Protein AF-A0A8H3X2L5-F1 (afdb_monomer_lite)

pLDDT: mean 77.5, std 20.17, range [25.34, 97.94]

Organism: Gigaspora margarita (NCBI:txid4874)

Structure (mmCIF, N/CA/C/O backbone):
data_AF-A0A8H3X2L5-F1
#
_entry.id   AF-A0A8H3X2L5-F1
#
loop_
_atom_site.group_PDB
_atom_site.id
_atom_site.type_symbol
_atom_site.label_atom_id
_atom_site.label_alt_id
_atom_site.label_comp_id
_atom_site.label_asym_id
_atom_site.label_entity_id
_atom_site.label_seq_id
_atom_site.pdbx_PDB_ins_code
_atom_site.Cartn_x
_atom_site.Cartn_y
_atom_site.Cartn_z
_atom_site.occupancy
_atom_site.B_iso_or_equiv
_atom_site.auth_seq_id
_atom_site.auth_comp_id
_atom_site.auth_asym_id
_atom_site.auth_atom_id
_atom_site.pdbx_PDB_model_num
ATOM 1 N N . MET A 1 1 ? -6.090 19.011 1.088 1.00 83.75 1 MET A N 1
ATOM 2 C CA . MET A 1 1 ? -7.045 19.519 0.074 1.00 83.75 1 MET A CA 1
ATOM 3 C C . MET A 1 1 ? -7.561 18.347 -0.761 1.00 83.75 1 MET A C 1
ATOM 5 O O . MET A 1 1 ? -6.902 17.309 -0.735 1.00 83.75 1 MET A O 1
ATOM 9 N N . ARG A 1 2 ? -8.714 18.462 -1.440 1.00 92.62 2 ARG A N 1
ATOM 10 C CA . ARG A 1 2 ? -9.017 17.574 -2.582 1.00 92.62 2 ARG A CA 1
ATOM 11 C C . ARG A 1 2 ? -7.984 17.883 -3.663 1.00 92.62 2 ARG A C 1
ATOM 13 O O . ARG A 1 2 ? -7.662 19.052 -3.842 1.00 92.62 2 ARG A O 1
ATOM 20 N N . LEU A 1 3 ? -7.404 16.862 -4.273 1.00 93.06 3 LEU A N 1
ATOM 21 C CA . LEU A 1 3 ? -6.438 17.055 -5.344 1.00 93.06 3 LEU A CA 1
ATOM 22 C C . LEU A 1 3 ? -7.167 17.226 -6.674 1.00 93.06 3 LEU A C 1
ATOM 24 O O . LEU A 1 3 ? -8.167 16.547 -6.919 1.00 93.06 3 LEU A O 1
ATOM 28 N N . ASP A 1 4 ? -6.646 18.122 -7.505 1.00 91.38 4 ASP A N 1
ATOM 29 C CA . ASP A 1 4 ? -7.130 18.334 -8.865 1.00 91.38 4 ASP A CA 1
ATOM 30 C C . ASP A 1 4 ? -6.822 17.129 -9.751 1.00 91.38 4 ASP A C 1
ATOM 32 O O . ASP A 1 4 ? -5.872 16.371 -9.499 1.00 91.38 4 ASP A O 1
ATOM 36 N N . GLU A 1 5 ? -7.608 16.977 -10.818 1.00 88.25 5 GLU A N 1
ATOM 37 C CA . GLU A 1 5 ? -7.471 15.837 -11.724 1.00 88.25 5 GLU A CA 1
ATOM 38 C C . GLU A 1 5 ? -6.123 15.807 -12.451 1.00 88.25 5 GLU A C 1
ATOM 40 O O . GLU A 1 5 ? -5.616 14.738 -12.796 1.00 88.25 5 GLU A O 1
ATOM 45 N N . ASP A 1 6 ? -5.511 16.978 -12.621 1.00 87.62 6 ASP A N 1
ATOM 46 C CA . ASP A 1 6 ? -4.202 17.128 -13.243 1.00 87.62 6 ASP A CA 1
ATOM 47 C C . ASP A 1 6 ? -3.034 16.812 -12.304 1.00 87.62 6 ASP A C 1
ATOM 49 O O . ASP A 1 6 ? -1.889 16.704 -12.763 1.00 87.62 6 ASP A O 1
ATOM 53 N N . SER A 1 7 ? -3.294 16.637 -11.002 1.00 92.50 7 SER A N 1
ATOM 54 C CA . SER A 1 7 ? -2.231 16.349 -10.044 1.00 92.50 7 SER A CA 1
ATOM 55 C C . SER A 1 7 ? -1.596 14.977 -10.320 1.00 92.50 7 SER A C 1
ATOM 57 O O . SER A 1 7 ? -2.306 14.021 -10.647 1.00 92.50 7 SER A O 1
ATOM 59 N N . PRO A 1 8 ? -0.271 14.825 -10.136 1.00 90.38 8 PRO A N 1
ATOM 60 C CA . PRO A 1 8 ? 0.414 13.555 -10.385 1.00 90.38 8 PRO A CA 1
ATOM 61 C C . PRO A 1 8 ? -0.179 12.364 -9.616 1.00 90.38 8 PRO A C 1
ATOM 63 O O . PRO A 1 8 ? -0.324 11.279 -10.170 1.00 90.38 8 PRO A O 1
ATOM 66 N N . ILE A 1 9 ? -0.594 12.575 -8.360 1.00 90.69 9 ILE A N 1
ATOM 67 C CA . ILE A 1 9 ? -1.220 11.536 -7.523 1.00 90.69 9 ILE A CA 1
ATOM 68 C C . ILE A 1 9 ? -2.595 11.140 -8.078 1.00 90.69 9 ILE A C 1
ATOM 70 O O . ILE A 1 9 ? -2.968 9.968 -8.045 1.00 90.69 9 ILE A O 1
ATOM 74 N N . PHE A 1 10 ? -3.371 12.103 -8.577 1.00 91.38 10 PHE A N 1
ATOM 75 C CA . PHE A 1 10 ? -4.678 11.800 -9.149 1.00 91.38 10 PHE A CA 1
ATOM 76 C C . PHE A 1 10 ? -4.549 11.074 -10.493 1.00 91.38 10 PHE A C 1
ATOM 78 O O . PHE A 1 10 ? -5.287 10.123 -10.738 1.00 91.38 10 PHE A O 1
ATOM 85 N N . LYS A 1 11 ? -3.571 11.450 -11.328 1.00 89.75 11 LYS A N 1
ATOM 86 C CA . LYS A 1 11 ? -3.225 10.711 -12.554 1.00 89.75 11 LYS A CA 1
ATOM 87 C C . LYS A 1 11 ? -2.833 9.271 -12.243 1.00 89.75 11 LYS A C 1
ATOM 89 O O . LYS A 1 11 ? -3.376 8.359 -12.852 1.00 89.75 11 LYS A O 1
ATOM 94 N N . PHE A 1 12 ? -1.982 9.077 -11.237 1.00 87.56 12 PHE A N 1
ATOM 95 C CA . PHE A 1 12 ? -1.640 7.762 -10.696 1.00 87.56 12 PHE A CA 1
ATOM 96 C C . PHE A 1 12 ? -2.879 6.949 -10.289 1.00 87.56 12 PHE A C 1
ATOM 98 O O . PHE A 1 12 ? -3.040 5.803 -10.699 1.00 87.56 12 PHE A O 1
ATOM 105 N N . TRP A 1 13 ? -3.800 7.559 -9.543 1.00 89.44 13 TRP A N 1
ATOM 106 C CA . TRP A 1 13 ? -5.048 6.913 -9.142 1.00 89.44 13 TRP A CA 1
ATOM 107 C C . TRP A 1 13 ? -5.964 6.557 -10.324 1.00 89.44 13 TRP A C 1
ATOM 109 O O . TRP A 1 13 ? -6.548 5.473 -10.334 1.00 89.44 13 TRP A O 1
ATOM 119 N N . LYS A 1 14 ? -6.095 7.445 -11.319 1.00 86.38 14 LYS A N 1
ATOM 120 C CA . LYS A 1 14 ? -6.884 7.186 -12.534 1.00 86.38 14 LYS A CA 1
ATOM 121 C C . LYS A 1 14 ? -6.293 6.040 -13.348 1.00 86.38 14 LYS A C 1
ATOM 123 O O . LYS A 1 14 ? -7.040 5.179 -13.804 1.00 86.38 14 LYS A O 1
ATOM 128 N N . ASP A 1 15 ? -4.975 6.017 -13.503 1.00 83.88 15 ASP A N 1
ATOM 129 C CA . ASP A 1 15 ? -4.274 5.001 -14.286 1.00 83.88 15 ASP A CA 1
ATOM 130 C C . ASP A 1 15 ? -4.529 3.591 -13.729 1.00 83.88 15 ASP A C 1
ATOM 132 O O . ASP A 1 15 ? -4.915 2.675 -14.453 1.00 83.88 15 ASP A O 1
ATOM 136 N N . PHE A 1 16 ? -4.473 3.454 -12.402 1.00 79.62 16 PHE A N 1
ATOM 137 C CA . PHE A 1 16 ? -4.738 2.210 -11.680 1.00 79.62 16 PHE A CA 1
ATOM 138 C C . PHE A 1 16 ? -6.102 1.571 -11.923 1.00 79.62 16 PHE A C 1
ATOM 140 O O . PHE A 1 16 ? -6.216 0.349 -11.815 1.00 79.62 16 PHE A O 1
ATOM 147 N N . GLN A 1 17 ? -7.133 2.342 -12.266 1.00 78.44 17 GLN A N 1
ATOM 148 C CA . GLN A 1 17 ? -8.452 1.768 -12.550 1.00 78.44 17 GLN A CA 1
ATOM 149 C C . GLN A 1 17 ? -8.438 0.884 -13.800 1.00 78.44 17 GLN A C 1
ATOM 151 O O . GLN A 1 17 ? -9.189 -0.088 -13.873 1.00 78.44 17 GLN A O 1
ATOM 156 N N . ASN A 1 18 ? -7.541 1.183 -14.741 1.00 79.56 18 ASN A N 1
ATOM 157 C CA . ASN A 1 18 ? -7.461 0.521 -16.039 1.00 79.56 18 ASN A CA 1
ATOM 158 C C . ASN A 1 18 ? -6.382 -0.572 -16.097 1.00 79.56 18 ASN A C 1
ATOM 160 O O . ASN A 1 18 ? -6.298 -1.299 -17.084 1.00 79.56 18 ASN A O 1
ATOM 164 N N . ILE A 1 19 ? -5.567 -0.721 -15.050 1.00 79.94 19 ILE A N 1
ATOM 165 C CA . ILE A 1 19 ? -4.495 -1.721 -15.012 1.00 79.94 19 ILE A CA 1
ATOM 166 C C . ILE A 1 19 ? -5.072 -3.126 -14.880 1.00 79.94 19 ILE A C 1
ATOM 168 O O . ILE A 1 19 ? -5.876 -3.400 -13.990 1.00 79.94 19 ILE A O 1
ATOM 172 N N . GLU A 1 20 ? -4.605 -4.053 -15.712 1.00 76.38 20 GLU A N 1
ATOM 173 C CA . GLU A 1 20 ? -4.839 -5.486 -15.528 1.00 76.38 20 GLU A CA 1
ATOM 174 C C . GLU A 1 20 ? -4.022 -6.000 -14.330 1.00 76.38 20 GLU A C 1
ATOM 176 O O . GLU A 1 20 ? -2.791 -6.042 -14.364 1.00 76.38 20 GLU A O 1
ATOM 181 N N . ILE A 1 21 ? -4.732 -6.366 -13.259 1.00 67.56 21 ILE A N 1
ATOM 182 C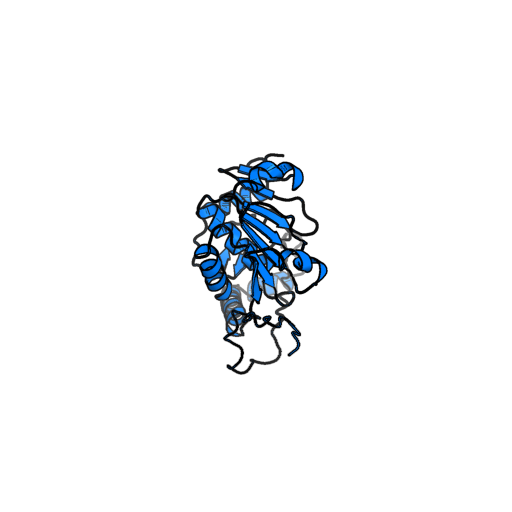 CA . ILE A 1 21 ? -4.190 -7.134 -12.130 1.00 67.56 21 ILE A CA 1
ATOM 183 C C . ILE A 1 21 ? -4.100 -8.584 -12.636 1.00 67.56 21 ILE A C 1
ATOM 185 O O . ILE A 1 21 ? -4.949 -8.961 -13.432 1.00 67.56 21 ILE A O 1
ATOM 189 N N . ASP A 1 22 ? -3.084 -9.350 -12.234 1.00 67.50 22 ASP A N 1
ATOM 190 C CA . ASP A 1 22 ? -2.713 -10.708 -12.717 1.00 67.50 22 ASP A CA 1
ATOM 191 C C . ASP A 1 22 ? -1.540 -10.739 -13.707 1.00 67.50 22 ASP A C 1
ATOM 193 O O . ASP A 1 22 ? -1.108 -11.797 -14.172 1.00 67.50 22 ASP A O 1
ATOM 197 N N . LYS A 1 23 ? -0.928 -9.582 -13.969 1.00 76.62 23 LYS A N 1
ATOM 198 C CA . LYS A 1 23 ? 0.380 -9.524 -14.624 1.00 76.62 23 LYS A CA 1
ATOM 199 C C . LYS A 1 23 ? 1.499 -9.647 -13.598 1.00 76.62 23 LYS A C 1
ATOM 201 O O . LYS A 1 23 ? 1.488 -8.998 -12.558 1.00 76.62 23 LYS A O 1
ATOM 206 N N . LYS A 1 24 ? 2.542 -10.400 -13.959 1.00 84.19 24 LYS A N 1
ATOM 207 C CA . LYS A 1 24 ? 3.796 -10.480 -13.186 1.00 84.19 24 LYS A CA 1
ATOM 208 C C . LYS A 1 24 ? 4.528 -9.132 -13.098 1.00 84.19 24 LYS A C 1
ATOM 210 O O . LYS A 1 24 ? 5.340 -8.927 -12.204 1.00 84.19 24 LYS A O 1
ATOM 215 N N . ILE A 1 25 ? 4.240 -8.216 -14.025 1.00 84.12 25 ILE A N 1
ATOM 216 C CA . ILE A 1 25 ? 4.690 -6.824 -13.983 1.00 84.12 25 ILE A CA 1
ATOM 217 C C . ILE A 1 25 ? 3.478 -5.932 -14.235 1.00 84.12 25 ILE A C 1
ATOM 219 O O . ILE A 1 25 ? 2.830 -6.052 -15.276 1.00 84.12 25 ILE A O 1
ATOM 223 N N . ILE A 1 26 ? 3.197 -5.045 -13.289 1.00 85.12 26 ILE A N 1
ATOM 224 C CA . ILE A 1 26 ? 2.251 -3.946 -13.447 1.00 85.12 26 ILE A CA 1
ATOM 225 C C . ILE A 1 26 ? 3.042 -2.732 -13.923 1.00 85.12 26 ILE A C 1
ATOM 227 O O . ILE A 1 26 ? 3.987 -2.323 -13.254 1.00 85.12 26 ILE A O 1
ATOM 231 N N . SER A 1 27 ? 2.651 -2.162 -15.058 1.00 84.25 27 SER A N 1
ATOM 232 C CA . SER A 1 27 ? 3.271 -0.967 -15.631 1.00 84.25 27 SER A CA 1
ATOM 233 C C . SER A 1 27 ? 2.261 0.169 -15.652 1.00 84.25 27 SER A C 1
ATOM 235 O O . SER A 1 27 ? 1.146 -0.012 -16.142 1.00 84.25 27 SER A O 1
ATOM 237 N N . LEU A 1 28 ? 2.660 1.320 -15.117 1.00 82.69 28 LEU A N 1
ATOM 238 C CA . LEU A 1 28 ? 1.924 2.573 -15.233 1.00 82.69 28 LEU A CA 1
ATOM 239 C C . LEU A 1 28 ? 2.070 3.143 -16.651 1.00 82.69 28 LEU A C 1
ATOM 241 O O . LEU A 1 28 ? 3.070 2.905 -17.336 1.00 82.69 28 LEU A O 1
ATOM 245 N N . THR A 1 29 ? 1.089 3.931 -17.080 1.00 83.81 29 THR A N 1
ATOM 246 C CA . THR A 1 29 ? 1.145 4.689 -18.332 1.00 83.81 29 THR A CA 1
ATOM 247 C C . THR A 1 29 ? 2.339 5.649 -18.322 1.00 83.81 29 THR A C 1
ATOM 249 O O . THR A 1 29 ? 2.711 6.208 -17.289 1.00 83.81 29 THR A O 1
ATOM 252 N N . GLY A 1 30 ? 2.958 5.857 -19.488 1.00 80.50 30 GLY A N 1
ATOM 253 C CA . GLY A 1 30 ? 4.138 6.711 -19.632 1.00 80.50 30 GLY A CA 1
ATOM 254 C C . GLY A 1 30 ? 3.958 8.097 -18.999 1.00 80.50 30 GLY A C 1
ATOM 255 O O . GLY A 1 30 ? 2.988 8.798 -19.280 1.00 80.50 30 GLY A O 1
ATOM 256 N N . GLY A 1 31 ? 4.905 8.487 -18.140 1.00 78.62 31 GLY A N 1
ATOM 257 C CA . GLY A 1 31 ? 4.866 9.755 -17.400 1.00 78.62 31 GLY A CA 1
ATOM 258 C C . GLY A 1 31 ? 4.058 9.721 -16.097 1.00 78.62 31 GLY A C 1
ATOM 259 O O . GLY A 1 31 ? 3.977 10.745 -15.417 1.00 78.62 31 GLY A O 1
ATOM 260 N N . VAL A 1 32 ? 3.489 8.569 -15.729 1.00 83.06 32 VAL A N 1
ATOM 261 C CA . VAL A 1 32 ? 2.851 8.324 -14.433 1.00 83.06 32 VAL A CA 1
ATOM 262 C C . VAL A 1 32 ? 3.782 7.478 -13.567 1.00 83.06 32 VAL A C 1
ATOM 264 O O . VAL A 1 32 ? 4.374 6.501 -14.022 1.00 83.06 32 VAL A O 1
ATOM 267 N N . TYR A 1 33 ? 3.905 7.869 -12.304 1.00 85.19 33 TYR A N 1
ATOM 268 C CA . TYR A 1 33 ? 4.802 7.250 -11.333 1.00 85.19 33 TYR A CA 1
ATOM 269 C C . TYR A 1 33 ? 4.039 6.923 -10.053 1.00 85.19 33 TYR A C 1
ATOM 271 O O . TYR A 1 33 ? 2.994 7.531 -9.780 1.00 85.19 33 TYR A O 1
ATOM 279 N N . LEU A 1 34 ? 4.548 5.977 -9.263 1.00 84.69 34 LEU A N 1
ATOM 280 C CA . LEU A 1 34 ? 3.946 5.594 -7.989 1.00 84.69 34 LEU A CA 1
ATOM 281 C C . LEU A 1 34 ? 3.732 6.823 -7.097 1.00 84.69 34 LEU A C 1
ATOM 283 O O . LEU A 1 34 ? 4.633 7.632 -6.889 1.00 84.69 34 LEU A O 1
ATOM 287 N N . LEU A 1 35 ? 2.497 7.007 -6.615 1.00 84.19 35 LEU A N 1
ATOM 288 C CA . LEU A 1 35 ? 2.086 8.175 -5.819 1.00 84.19 35 LEU A CA 1
ATOM 289 C C .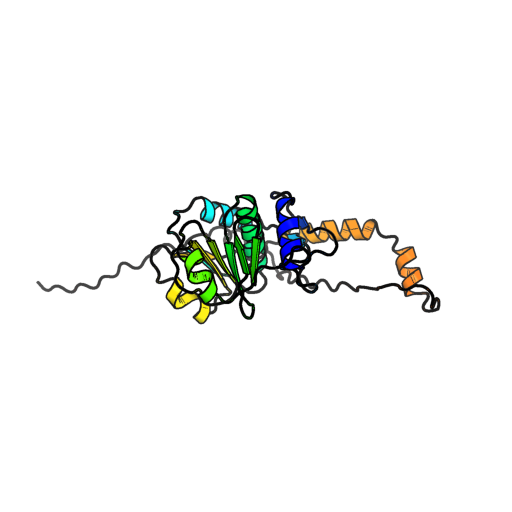 LEU A 1 35 ? 2.416 9.536 -6.473 1.00 84.19 35 LEU A C 1
ATOM 291 O O . LEU A 1 35 ? 2.497 10.551 -5.783 1.00 84.19 35 LEU A O 1
ATOM 295 N N . GLY A 1 36 ? 2.606 9.582 -7.792 1.00 79.19 36 GLY A N 1
ATOM 296 C CA . GLY A 1 36 ? 2.928 10.800 -8.530 1.00 79.19 36 GLY A CA 1
ATOM 297 C C . GLY A 1 36 ? 4.332 11.373 -8.293 1.00 79.19 36 GLY A C 1
ATOM 298 O O . GLY A 1 36 ? 4.567 12.520 -8.676 1.00 79.19 36 GLY A O 1
ATOM 299 N N . GLY A 1 37 ? 5.249 10.635 -7.660 1.00 79.50 37 GLY A N 1
ATOM 300 C CA . GLY A 1 37 ? 6.637 11.067 -7.480 1.00 79.50 37 GLY A CA 1
ATOM 301 C C . GLY A 1 37 ? 7.484 10.711 -8.698 1.00 79.50 37 GLY A C 1
ATOM 302 O O . GLY A 1 37 ? 7.622 9.543 -9.007 1.00 79.50 37 GLY A O 1
ATOM 303 N N . ILE A 1 38 ? 8.078 11.690 -9.382 1.00 68.69 38 ILE A N 1
ATOM 304 C CA . ILE A 1 38 ? 8.904 11.442 -10.587 1.00 68.69 38 ILE A CA 1
ATOM 305 C C . ILE A 1 38 ? 10.164 10.596 -10.331 1.00 68.69 38 ILE A C 1
ATOM 307 O O . ILE A 1 38 ? 10.753 10.077 -11.275 1.00 68.69 38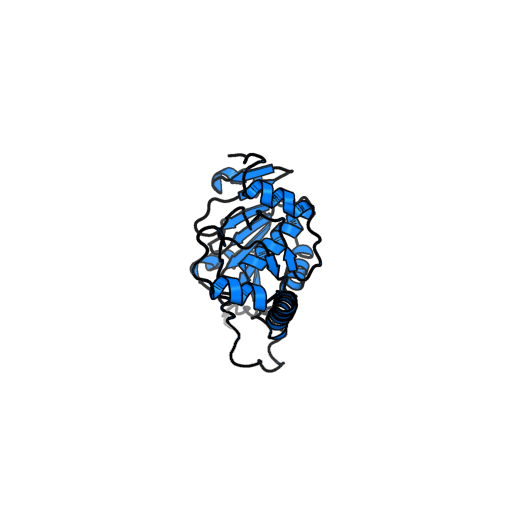 ILE A O 1
ATOM 311 N N . GLU A 1 39 ? 10.590 10.506 -9.070 1.00 72.75 39 GLU A N 1
ATOM 312 C CA . GLU A 1 39 ? 11.699 9.660 -8.612 1.00 72.75 39 GLU A CA 1
ATOM 313 C C . GLU A 1 39 ? 11.235 8.251 -8.220 1.00 72.75 39 GLU A C 1
ATOM 315 O O . GLU A 1 39 ? 12.061 7.362 -8.041 1.00 72.75 39 GLU A O 1
ATOM 320 N N . GLU A 1 40 ? 9.924 8.048 -8.077 1.00 76.94 40 GLU A N 1
ATOM 321 C CA . GLU A 1 40 ? 9.336 6.753 -7.746 1.00 76.94 40 GLU A CA 1
ATOM 322 C C . GLU A 1 40 ? 9.203 5.906 -9.018 1.00 76.94 40 GLU A C 1
ATOM 324 O O . GLU A 1 40 ? 9.235 6.397 -10.151 1.00 76.94 40 GLU A O 1
ATOM 329 N N . GLU A 1 41 ? 9.040 4.600 -8.853 1.00 80.88 41 GLU A N 1
ATOM 330 C CA . GLU A 1 41 ? 9.005 3.678 -9.976 1.00 80.88 41 GLU A CA 1
ATOM 331 C C . GLU A 1 41 ? 7.686 3.773 -10.758 1.00 80.88 41 GLU A C 1
ATOM 333 O O . GLU A 1 41 ? 6.629 4.138 -10.240 1.00 80.88 41 GLU A O 1
ATOM 338 N N . SER A 1 42 ? 7.734 3.402 -12.037 1.00 81.81 42 SER A N 1
ATOM 339 C CA . SER A 1 42 ? 6.551 3.251 -12.895 1.00 81.81 42 SER A CA 1
ATOM 340 C C . SER A 1 42 ? 6.158 1.791 -13.126 1.00 81.81 42 SER A C 1
ATOM 342 O O . SER A 1 42 ? 5.169 1.510 -13.799 1.00 81.81 42 SER A O 1
ATOM 344 N N . ASN A 1 43 ? 6.925 0.849 -12.572 1.00 84.00 43 ASN A N 1
ATOM 345 C CA . ASN A 1 43 ? 6.707 -0.582 -12.723 1.00 84.00 43 ASN A CA 1
ATOM 346 C C . ASN A 1 43 ? 6.755 -1.276 -11.364 1.00 84.00 43 ASN A C 1
ATOM 348 O O . ASN A 1 43 ? 7.630 -0.997 -10.548 1.00 84.00 43 ASN A O 1
ATOM 352 N N . ILE A 1 44 ? 5.856 -2.233 -11.155 1.00 86.44 44 ILE A N 1
ATOM 353 C CA . ILE A 1 44 ? 5.819 -3.087 -9.970 1.00 86.44 44 ILE A CA 1
ATOM 354 C C . ILE A 1 44 ? 5.966 -4.532 -10.431 1.00 86.44 44 ILE A C 1
ATOM 356 O O . ILE A 1 44 ? 5.133 -5.036 -11.185 1.00 86.44 44 ILE A O 1
ATOM 360 N N . PHE A 1 45 ? 7.002 -5.220 -9.957 1.00 88.62 45 PHE A N 1
ATOM 361 C CA . PHE A 1 45 ? 7.086 -6.672 -10.087 1.00 88.62 45 PHE A CA 1
ATOM 362 C C . PHE A 1 45 ? 6.202 -7.327 -9.022 1.00 88.62 45 PHE A C 1
ATOM 364 O O . PHE A 1 45 ? 6.416 -7.138 -7.824 1.00 88.62 45 PHE A O 1
ATOM 371 N N . VAL A 1 46 ? 5.201 -8.092 -9.453 1.00 89.62 46 VAL A N 1
ATOM 372 C CA . VAL A 1 46 ? 4.256 -8.758 -8.553 1.00 89.62 46 VAL A CA 1
ATOM 373 C C . VAL A 1 46 ? 4.834 -10.111 -8.147 1.00 89.62 46 VAL A C 1
ATOM 375 O O . VAL A 1 46 ? 4.854 -11.061 -8.932 1.00 89.62 46 VAL A O 1
ATOM 378 N N . ARG A 1 47 ? 5.332 -10.178 -6.909 1.00 91.56 47 ARG A N 1
ATOM 379 C CA . ARG A 1 47 ? 5.860 -11.398 -6.286 1.00 91.56 47 ARG A CA 1
ATOM 380 C C . ARG A 1 47 ? 4.727 -12.362 -5.940 1.00 91.56 47 ARG A C 1
ATOM 382 O O . ARG A 1 47 ? 3.640 -11.918 -5.575 1.00 91.56 47 ARG A O 1
ATOM 389 N N . GLN A 1 48 ? 4.987 -13.671 -5.961 1.00 90.38 48 GLN A N 1
ATOM 390 C CA . GLN A 1 48 ? 3.966 -14.671 -5.605 1.00 90.38 48 GLN A CA 1
ATOM 391 C C . GLN A 1 48 ? 3.442 -14.464 -4.174 1.00 90.38 48 GLN A C 1
ATOM 393 O O . GLN A 1 48 ? 2.233 -14.462 -3.950 1.00 90.38 48 GLN A O 1
ATOM 398 N N . CYS A 1 49 ? 4.339 -14.147 -3.235 1.00 92.50 49 CYS A N 1
ATOM 399 C CA . CYS A 1 49 ? 3.969 -13.866 -1.850 1.00 92.50 49 CYS A CA 1
ATOM 400 C C . CYS A 1 49 ? 3.021 -12.661 -1.704 1.00 92.50 49 CYS A C 1
ATOM 402 O O . CYS A 1 49 ? 2.304 -12.570 -0.711 1.00 92.50 49 CYS A O 1
ATOM 404 N N . TYR A 1 50 ? 2.965 -11.741 -2.678 1.00 94.69 50 TYR A N 1
ATOM 405 C CA . TYR A 1 50 ? 1.990 -10.648 -2.653 1.00 94.69 50 TYR A CA 1
ATOM 406 C C . TYR A 1 50 ? 0.576 -11.172 -2.855 1.00 94.69 50 TYR A C 1
ATOM 408 O O . TYR A 1 50 ? -0.338 -10.716 -2.170 1.00 94.69 50 TYR A O 1
ATOM 416 N N . SER A 1 51 ? 0.396 -12.119 -3.774 1.00 92.50 51 SER A N 1
ATOM 417 C CA . SER A 1 51 ? -0.888 -12.773 -4.027 1.00 92.50 51 SER A CA 1
ATOM 418 C C . SER A 1 51 ? -1.324 -13.587 -2.813 1.00 92.50 51 SER A C 1
ATOM 420 O O . SER A 1 51 ? -2.464 -13.455 -2.368 1.00 92.50 51 SER A O 1
ATOM 422 N N . ASP A 1 52 ? -0.400 -14.349 -2.224 1.00 94.31 52 ASP A N 1
ATOM 423 C CA . ASP A 1 52 ? -0.673 -15.190 -1.055 1.00 94.31 52 ASP A CA 1
ATOM 424 C C . ASP A 1 52 ? -1.081 -14.337 0.160 1.00 94.31 52 ASP A C 1
ATOM 426 O O . ASP A 1 52 ? -2.130 -14.569 0.766 1.00 94.31 52 ASP A O 1
ATOM 430 N N . LEU A 1 53 ? -0.316 -13.279 0.463 1.00 96.12 53 LEU A N 1
ATOM 431 C CA . LEU A 1 53 ? -0.642 -12.331 1.533 1.00 96.12 53 LEU A CA 1
ATOM 432 C C . LEU A 1 53 ? -1.947 -11.576 1.252 1.00 96.12 53 LEU A C 1
ATOM 434 O O . LEU A 1 53 ? -2.769 -11.437 2.155 1.00 96.12 53 LEU A O 1
ATOM 438 N N . SER A 1 54 ? -2.171 -11.111 0.016 1.00 95.62 54 SER A N 1
ATOM 439 C CA . SER A 1 54 ? -3.416 -10.414 -0.347 1.00 95.62 54 SER A CA 1
ATOM 440 C C . SER A 1 54 ? -4.623 -11.315 -0.108 1.00 95.62 54 SER A C 1
ATOM 442 O O . SER A 1 54 ? -5.594 -10.876 0.500 1.00 95.62 54 SER A O 1
ATOM 444 N N . LYS A 1 55 ? -4.548 -12.584 -0.524 1.00 95.69 55 LYS A N 1
ATOM 445 C CA . LYS A 1 55 ? -5.615 -13.566 -0.322 1.00 95.69 55 LYS A CA 1
ATOM 446 C C . LYS A 1 55 ? -5.930 -13.756 1.160 1.00 95.69 55 LYS A C 1
ATOM 448 O O . LYS A 1 55 ? -7.079 -13.604 1.555 1.00 95.69 55 LYS A O 1
ATOM 453 N N . ILE A 1 56 ? -4.908 -13.983 1.987 1.00 96.50 56 ILE A N 1
ATOM 454 C CA . ILE A 1 56 ? -5.066 -14.103 3.446 1.00 96.50 56 ILE A CA 1
ATOM 455 C C . ILE A 1 56 ? -5.765 -12.867 4.031 1.00 96.50 56 ILE A C 1
ATOM 457 O O . ILE A 1 56 ? -6.655 -12.990 4.872 1.00 96.50 56 ILE A O 1
ATOM 461 N N . ILE A 1 57 ? -5.371 -11.670 3.595 1.00 96.94 57 ILE A N 1
ATOM 462 C CA . ILE A 1 57 ? -5.933 -10.413 4.094 1.00 96.94 57 ILE A CA 1
ATOM 463 C C . ILE A 1 57 ? -7.384 -10.225 3.630 1.00 96.94 57 ILE A C 1
ATOM 465 O O . ILE A 1 57 ? -8.222 -9.804 4.429 1.00 96.94 57 ILE A O 1
ATOM 469 N N . PHE A 1 58 ? -7.709 -10.538 2.376 1.00 96.38 58 PHE A N 1
ATOM 470 C CA . PHE A 1 58 ? -9.071 -10.410 1.847 1.00 96.38 58 PHE A CA 1
ATOM 471 C C . PHE A 1 58 ? -10.043 -11.443 2.425 1.00 96.38 58 PHE A C 1
ATOM 473 O O . PHE A 1 58 ? -11.201 -11.097 2.643 1.00 96.38 58 PHE A O 1
ATOM 480 N N . ASP A 1 59 ? -9.572 -12.655 2.720 1.00 96.44 59 ASP A N 1
ATOM 481 C CA . ASP A 1 59 ? -10.387 -13.742 3.283 1.00 96.44 59 ASP A CA 1
ATOM 482 C C . ASP A 1 59 ? -10.589 -13.616 4.809 1.00 96.44 59 ASP A C 1
ATOM 484 O O . ASP A 1 59 ? -11.328 -14.390 5.417 1.00 96.44 59 ASP A O 1
ATOM 488 N N . SER A 1 60 ? -9.919 -12.657 5.449 1.00 95.25 60 SER A N 1
ATOM 489 C CA . SER A 1 60 ? -9.971 -12.450 6.900 1.00 95.25 60 SER A CA 1
ATOM 490 C C . SER A 1 60 ? -11.127 -11.556 7.359 1.00 95.25 60 SER A C 1
ATOM 492 O O . SER A 1 60 ? -11.726 -10.827 6.563 1.00 95.25 60 SER A O 1
ATOM 494 N N . ASP A 1 61 ? -11.416 -11.564 8.664 1.00 93.56 61 ASP A N 1
ATOM 495 C CA . ASP A 1 61 ? -12.502 -10.769 9.236 1.00 93.56 61 ASP A CA 1
ATOM 496 C C . ASP A 1 61 ? -12.249 -9.262 9.046 1.00 93.56 61 ASP A C 1
ATOM 498 O O . ASP A 1 61 ? -11.106 -8.799 8.954 1.00 93.56 61 ASP A O 1
ATOM 502 N N . LYS A 1 62 ? -13.312 -8.453 8.982 1.00 89.19 62 LYS A N 1
ATOM 503 C CA . LYS A 1 62 ? -13.177 -6.992 8.853 1.00 89.19 62 LYS A CA 1
ATOM 504 C C . LYS A 1 62 ? -12.449 -6.360 10.044 1.00 89.19 62 LYS A C 1
ATOM 506 O O . LYS A 1 62 ? -11.788 -5.345 9.862 1.00 89.19 62 LYS A O 1
ATOM 511 N N . SER A 1 63 ? -12.560 -6.959 11.228 1.00 89.75 63 SER A N 1
ATOM 512 C CA . SER A 1 63 ? -11.893 -6.520 12.455 1.00 89.75 63 SER A CA 1
ATOM 513 C C . SER A 1 63 ? -10.438 -6.986 12.576 1.00 89.75 63 SER A C 1
ATOM 515 O O . SER A 1 63 ? -9.734 -6.518 13.471 1.00 89.75 63 SER A O 1
ATOM 517 N N . ASP A 1 64 ? -9.977 -7.882 11.694 1.00 94.31 64 ASP A N 1
ATOM 518 C CA . ASP A 1 64 ? -8.588 -8.332 11.684 1.00 94.31 64 ASP A CA 1
ATOM 519 C C . ASP A 1 64 ? -7.660 -7.234 11.158 1.00 94.31 64 ASP A C 1
ATOM 521 O O . ASP A 1 64 ? -7.843 -6.706 10.059 1.00 94.31 64 ASP A O 1
ATOM 525 N N . ASN A 1 65 ? -6.603 -6.961 11.914 1.00 95.50 65 ASN A N 1
ATOM 526 C CA . ASN A 1 65 ? -5.507 -6.088 11.520 1.00 95.50 65 ASN A CA 1
ATOM 527 C C . ASN A 1 65 ? -4.284 -6.921 11.137 1.00 95.50 65 ASN A C 1
ATOM 529 O O . ASN A 1 65 ? -4.118 -8.052 11.592 1.00 95.50 65 ASN A O 1
ATOM 533 N N . PHE A 1 66 ? -3.396 -6.365 10.316 1.00 95.56 66 PHE A N 1
ATOM 534 C CA . PHE A 1 66 ? -2.223 -7.089 9.834 1.00 95.56 66 PHE A CA 1
ATOM 535 C C . PHE A 1 66 ? -0.952 -6.294 10.048 1.00 95.56 66 PHE A C 1
ATOM 537 O O . PHE A 1 66 ? -0.884 -5.106 9.743 1.00 95.56 66 PHE A O 1
ATOM 544 N N . TYR A 1 67 ? 0.074 -6.983 10.527 1.00 92.94 67 TYR A N 1
ATOM 545 C CA . TYR A 1 67 ? 1.433 -6.484 10.610 1.00 92.94 67 TYR A CA 1
ATOM 546 C C . TYR A 1 67 ? 2.343 -7.376 9.764 1.00 92.94 67 TYR A C 1
ATOM 548 O O . TYR A 1 67 ? 2.557 -8.541 10.085 1.00 92.94 67 TYR A O 1
ATOM 556 N N . ILE A 1 68 ? 2.884 -6.820 8.683 1.00 94.69 68 ILE A N 1
ATOM 557 C CA . ILE A 1 68 ? 3.759 -7.521 7.747 1.00 94.69 68 ILE A CA 1
ATOM 558 C C . ILE A 1 68 ? 5.166 -6.946 7.865 1.00 94.69 68 ILE A C 1
ATOM 560 O O . ILE A 1 68 ? 5.387 -5.741 7.709 1.00 94.69 68 ILE A O 1
ATOM 564 N N . THR A 1 69 ? 6.130 -7.818 8.138 1.00 93.44 69 THR A N 1
ATOM 565 C CA . THR A 1 69 ? 7.524 -7.434 8.368 1.00 93.44 69 THR A CA 1
ATOM 566 C C . THR A 1 69 ? 8.501 -8.257 7.553 1.00 93.44 69 THR A C 1
ATOM 568 O O . THR A 1 69 ? 8.130 -9.214 6.888 1.00 93.44 69 THR A O 1
ATOM 571 N N . GLY A 1 70 ? 9.766 -7.858 7.569 1.00 88.75 70 GLY A N 1
ATOM 572 C CA . GLY A 1 70 ? 10.849 -8.562 6.892 1.00 88.75 70 GLY A CA 1
ATOM 573 C C . GLY A 1 70 ? 12.031 -7.645 6.615 1.00 88.75 70 GLY A C 1
ATOM 574 O O . GLY A 1 70 ? 11.973 -6.436 6.872 1.00 88.75 70 GLY A O 1
ATOM 575 N N . THR A 1 71 ? 13.111 -8.200 6.080 1.00 85.44 71 THR A N 1
ATOM 576 C CA . THR A 1 71 ? 14.365 -7.473 5.851 1.00 85.44 71 THR A CA 1
ATOM 577 C C . THR A 1 71 ? 14.178 -6.264 4.916 1.00 85.44 71 THR A C 1
ATOM 579 O O . THR A 1 71 ? 13.278 -6.248 4.068 1.00 85.44 71 THR A O 1
ATOM 582 N N . PRO A 1 72 ? 14.936 -5.167 5.093 1.00 85.94 72 PRO A N 1
ATOM 583 C CA . PRO A 1 72 ? 14.911 -4.040 4.157 1.00 85.94 72 PRO A CA 1
ATOM 584 C C . PRO A 1 72 ? 15.165 -4.492 2.706 1.00 85.94 72 PRO A C 1
ATOM 586 O O . PRO A 1 72 ? 15.942 -5.408 2.475 1.00 85.94 72 PRO A O 1
ATOM 589 N N . GLY A 1 73 ? 14.494 -3.876 1.727 1.00 83.81 73 GLY A N 1
ATOM 590 C CA . GLY A 1 73 ? 14.704 -4.175 0.297 1.00 83.81 73 GLY A CA 1
ATOM 591 C C . GLY A 1 73 ? 13.943 -5.378 -0.289 1.00 83.81 73 GLY A C 1
ATOM 592 O O . GLY A 1 73 ? 13.946 -5.561 -1.502 1.00 83.81 73 GLY A O 1
ATOM 593 N N . ILE A 1 74 ? 13.203 -6.163 0.503 1.00 88.38 74 ILE A N 1
ATOM 594 C CA . ILE A 1 74 ? 12.442 -7.331 -0.013 1.00 88.38 74 ILE A CA 1
ATOM 595 C C . ILE A 1 74 ? 11.141 -6.987 -0.768 1.00 88.38 74 ILE A C 1
ATOM 597 O O . ILE A 1 74 ? 10.353 -7.868 -1.101 1.00 88.38 74 ILE A O 1
ATOM 601 N N . GLY A 1 75 ? 10.862 -5.701 -0.992 1.00 89.94 75 GLY A N 1
ATOM 602 C CA . GLY A 1 75 ? 9.660 -5.257 -1.705 1.00 89.94 75 GLY A CA 1
ATOM 603 C C . GLY A 1 75 ? 8.405 -5.072 -0.841 1.00 89.94 75 GLY A C 1
ATOM 604 O O . GLY A 1 75 ? 7.285 -5.174 -1.327 1.00 89.94 75 GLY A O 1
ATOM 605 N N . LYS A 1 76 ? 8.572 -4.754 0.442 1.00 92.94 76 LYS A N 1
ATOM 606 C CA . LYS A 1 76 ? 7.473 -4.427 1.365 1.00 92.94 76 LYS A CA 1
ATOM 607 C C . LYS A 1 76 ? 6.578 -3.268 0.889 1.00 92.94 76 LYS A C 1
ATOM 609 O O . LYS A 1 76 ? 5.359 -3.411 0.859 1.00 92.94 76 LYS A O 1
ATOM 614 N N . SER A 1 77 ? 7.164 -2.150 0.461 1.00 91.81 77 SER A N 1
ATOM 615 C CA . SER A 1 77 ? 6.386 -1.026 -0.083 1.00 91.81 77 SER A CA 1
ATOM 616 C C . SER A 1 77 ? 5.726 -1.386 -1.423 1.00 91.81 77 SER A C 1
ATOM 618 O O . SER A 1 77 ? 4.577 -1.040 -1.655 1.00 91.81 77 SER A O 1
ATOM 620 N N . PHE A 1 78 ? 6.367 -2.190 -2.278 1.00 91.88 78 PHE A N 1
ATOM 621 C CA . PHE A 1 78 ? 5.728 -2.665 -3.515 1.00 91.88 78 PHE A CA 1
ATOM 622 C C . PHE A 1 78 ? 4.507 -3.555 -3.259 1.00 91.88 78 PHE A C 1
ATOM 624 O O . PHE A 1 78 ? 3.506 -3.437 -3.967 1.00 91.88 78 PHE A O 1
ATOM 631 N N . PHE A 1 79 ? 4.536 -4.380 -2.209 1.00 94.44 79 PHE A N 1
ATOM 632 C CA . PHE A 1 79 ? 3.352 -5.114 -1.767 1.00 94.44 79 PHE A CA 1
ATOM 633 C C . PHE A 1 79 ? 2.201 -4.174 -1.389 1.00 94.44 79 PHE A C 1
ATOM 635 O O . PHE A 1 79 ? 1.074 -4.392 -1.833 1.00 94.44 79 PHE A O 1
ATOM 642 N N . ILE A 1 80 ? 2.467 -3.116 -0.610 1.00 95.12 80 ILE A N 1
ATOM 643 C CA . ILE A 1 80 ? 1.411 -2.186 -0.186 1.00 95.12 80 ILE A CA 1
ATOM 644 C C . ILE A 1 80 ? 0.812 -1.434 -1.382 1.00 95.12 80 ILE A C 1
ATOM 646 O O . ILE A 1 80 ? -0.397 -1.215 -1.413 1.00 95.12 80 ILE A O 1
ATOM 650 N N . TYR A 1 81 ? 1.615 -1.117 -2.404 1.00 91.56 81 TYR A N 1
ATOM 651 C CA . TYR A 1 81 ? 1.122 -0.553 -3.663 1.00 91.56 81 TYR A CA 1
ATOM 652 C C . TYR A 1 81 ? 0.258 -1.540 -4.438 1.00 91.56 81 TYR A C 1
ATOM 654 O O . TYR A 1 81 ? -0.836 -1.185 -4.869 1.00 91.56 81 TYR A O 1
ATOM 662 N N . ASN A 1 82 ? 0.699 -2.790 -4.563 1.00 92.38 82 ASN A N 1
ATOM 663 C CA . ASN A 1 82 ? -0.095 -3.837 -5.194 1.00 92.38 82 ASN A CA 1
ATOM 664 C C . ASN A 1 82 ? -1.440 -4.052 -4.470 1.00 92.38 82 ASN A C 1
ATOM 666 O O . ASN A 1 82 ? -2.475 -4.220 -5.114 1.00 92.38 82 ASN A O 1
ATOM 670 N N . LEU A 1 83 ? -1.453 -4.001 -3.134 1.00 95.12 83 LEU A N 1
ATOM 671 C CA . LEU A 1 83 ? -2.678 -4.085 -2.336 1.00 95.12 83 LEU A CA 1
ATOM 672 C C . LEU A 1 83 ? -3.571 -2.847 -2.525 1.00 95.12 83 LEU A C 1
ATOM 674 O O . LEU A 1 83 ? -4.781 -2.986 -2.700 1.00 95.12 83 LEU A O 1
ATOM 678 N N . LEU A 1 84 ? -2.986 -1.647 -2.549 1.00 94.31 84 LEU A N 1
ATOM 679 C CA . LEU A 1 84 ? -3.692 -0.393 -2.821 1.00 94.31 84 LEU A CA 1
ATOM 680 C C . LEU A 1 84 ? -4.429 -0.443 -4.172 1.00 94.31 84 LEU A C 1
ATOM 682 O O . LEU A 1 84 ? -5.607 -0.089 -4.226 1.00 94.31 84 LEU A O 1
ATOM 686 N N . ILE A 1 85 ? -3.779 -0.938 -5.234 1.00 90.12 85 ILE A N 1
ATOM 687 C CA . ILE A 1 85 ? -4.393 -1.121 -6.564 1.00 90.12 85 ILE A CA 1
ATOM 688 C C . ILE A 1 85 ? -5.618 -2.036 -6.469 1.00 90.12 85 ILE A C 1
ATOM 690 O O . ILE A 1 85 ? -6.700 -1.684 -6.943 1.00 90.12 85 ILE A O 1
ATOM 694 N N . GLN A 1 86 ? -5.464 -3.200 -5.832 1.00 92.19 86 GLN A N 1
ATOM 695 C CA . GLN A 1 86 ? -6.549 -4.170 -5.671 1.00 92.19 86 GLN A CA 1
ATOM 696 C C . GLN A 1 86 ? -7.746 -3.579 -4.913 1.00 92.19 86 GLN A C 1
ATOM 698 O O . GLN A 1 86 ? -8.892 -3.796 -5.309 1.00 92.19 86 GLN A O 1
ATOM 703 N N . LEU A 1 87 ? -7.496 -2.809 -3.849 1.00 94.19 87 LEU A N 1
ATOM 704 C CA . LEU A 1 87 ? -8.540 -2.167 -3.045 1.00 94.19 87 LEU A CA 1
ATOM 705 C C . LEU A 1 87 ? -9.292 -1.091 -3.831 1.00 94.19 87 LEU A C 1
ATOM 707 O O . LEU A 1 87 ? -10.524 -1.108 -3.861 1.00 94.19 87 LEU A O 1
ATOM 711 N N . ILE A 1 88 ? -8.568 -0.205 -4.521 1.00 90.44 88 ILE A N 1
ATOM 712 C CA . ILE A 1 88 ? -9.169 0.844 -5.355 1.00 90.44 88 ILE A CA 1
ATOM 713 C C . ILE A 1 88 ? -10.044 0.221 -6.446 1.00 90.44 88 ILE A C 1
ATOM 715 O O . ILE A 1 88 ? -11.169 0.673 -6.654 1.00 90.44 88 ILE A O 1
ATOM 719 N N . LYS A 1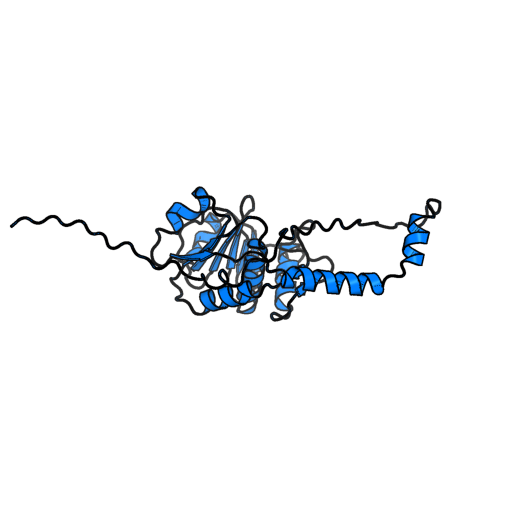 89 ? -9.578 -0.849 -7.103 1.00 88.62 89 LYS A N 1
ATOM 720 C CA . LYS A 1 89 ? -10.356 -1.547 -8.140 1.00 88.62 89 LYS A CA 1
ATOM 721 C C . LYS A 1 89 ? -11.606 -2.242 -7.606 1.00 88.62 89 LYS A C 1
ATOM 723 O O . LYS A 1 89 ? -12.575 -2.390 -8.342 1.00 88.62 89 LYS A O 1
ATOM 728 N N . LYS A 1 90 ? -11.620 -2.621 -6.328 1.00 91.31 90 LYS A N 1
ATOM 729 C CA . LYS A 1 90 ? -12.821 -3.108 -5.628 1.00 91.31 90 LYS A CA 1
ATOM 730 C C . LYS A 1 90 ? -13.735 -1.972 -5.140 1.00 91.31 90 LYS A C 1
ATOM 732 O O . LYS A 1 90 ? -14.751 -2.253 -4.512 1.00 91.31 90 LYS A O 1
ATOM 737 N N . GLY A 1 91 ? -13.389 -0.707 -5.394 1.00 91.75 91 GLY A N 1
ATOM 738 C CA . GLY A 1 91 ? -14.140 0.462 -4.927 1.00 91.75 91 GLY A CA 1
ATOM 739 C C . GLY A 1 91 ? -13.996 0.733 -3.426 1.00 91.75 91 GLY A C 1
ATOM 740 O O . GLY A 1 91 ? -14.763 1.517 -2.867 1.00 91.75 91 GLY A O 1
ATOM 741 N N . ILE A 1 92 ? -13.031 0.093 -2.761 1.00 94.56 92 ILE A N 1
ATOM 742 C CA . ILE A 1 92 ? -12.787 0.267 -1.330 1.00 94.56 92 ILE A CA 1
ATOM 743 C C . ILE A 1 92 ? -12.041 1.582 -1.115 1.00 94.56 92 ILE A C 1
ATOM 745 O O . ILE A 1 92 ? -11.103 1.919 -1.838 1.00 94.56 92 ILE A O 1
ATOM 749 N N . SER A 1 93 ? -12.470 2.335 -0.105 1.00 96.69 93 SER A N 1
ATOM 750 C CA . SER A 1 93 ? -11.805 3.577 0.278 1.00 96.69 93 SER A CA 1
ATOM 751 C C . SER A 1 93 ? -10.559 3.282 1.100 1.00 96.69 93 SER A C 1
ATOM 753 O O . SER A 1 93 ? -10.596 2.457 2.013 1.00 96.69 93 SER A O 1
ATOM 755 N N . VAL A 1 94 ? -9.458 3.960 0.784 1.00 97.56 94 VAL A N 1
ATOM 756 C CA . VAL A 1 94 ? -8.144 3.661 1.358 1.00 97.56 94 VAL A CA 1
ATOM 757 C C . VAL A 1 94 ? -7.457 4.931 1.832 1.00 97.56 94 VAL A C 1
ATOM 759 O O . VAL A 1 94 ? -7.244 5.855 1.049 1.00 97.56 94 VAL A O 1
ATOM 762 N N . ALA A 1 95 ? -7.062 4.960 3.101 1.00 97.56 95 ALA A N 1
ATOM 763 C CA . ALA A 1 95 ? -6.121 5.935 3.631 1.00 97.56 95 ALA A CA 1
ATOM 764 C C . ALA A 1 95 ? -4.712 5.331 3.601 1.00 97.56 95 ALA A C 1
ATOM 766 O O . ALA A 1 95 ? -4.459 4.313 4.237 1.00 97.56 95 ALA A O 1
ATOM 767 N N . TYR A 1 96 ? -3.802 5.956 2.864 1.00 97.00 96 TYR A N 1
ATOM 768 C CA . TYR A 1 96 ? -2.404 5.566 2.759 1.00 97.00 96 TYR A CA 1
ATOM 769 C C . TYR A 1 96 ? -1.518 6.549 3.528 1.00 97.00 96 TYR A C 1
ATOM 771 O O . TYR A 1 96 ? -1.527 7.752 3.254 1.00 97.00 96 TYR A O 1
ATOM 779 N N . ASP A 1 97 ? -0.755 6.042 4.493 1.00 95.62 97 ASP A N 1
ATOM 780 C CA . ASP A 1 97 ? 0.078 6.830 5.398 1.00 95.62 97 ASP A CA 1
ATOM 781 C C . ASP A 1 97 ? 1.502 6.270 5.459 1.00 95.62 97 ASP A C 1
ATOM 783 O O . ASP A 1 97 ? 1.777 5.243 6.080 1.00 95.62 97 ASP A O 1
ATOM 787 N N . ARG A 1 98 ? 2.419 6.970 4.792 1.00 92.56 98 ARG A N 1
ATOM 788 C CA . ARG A 1 98 ? 3.829 6.595 4.677 1.00 92.56 98 ARG A CA 1
ATOM 789 C C . ARG A 1 98 ? 4.683 7.461 5.592 1.00 92.56 98 ARG A C 1
ATOM 791 O O . ARG A 1 98 ? 4.399 8.643 5.801 1.00 92.56 98 ARG A O 1
ATOM 798 N N . VAL A 1 99 ? 5.759 6.883 6.117 1.00 90.50 99 VAL A N 1
ATOM 799 C CA . VAL A 1 99 ? 6.791 7.616 6.858 1.00 90.50 99 VAL A CA 1
ATOM 800 C C . VAL A 1 99 ? 7.243 8.869 6.095 1.00 90.50 99 VAL A C 1
ATOM 802 O O . VAL A 1 99 ? 7.425 8.842 4.880 1.00 90.50 99 VAL A O 1
ATOM 805 N N . ASN A 1 100 ? 7.386 9.985 6.814 1.00 88.62 100 ASN A N 1
ATOM 806 C CA . ASN A 1 100 ? 7.808 11.291 6.285 1.00 88.62 100 ASN A CA 1
ATOM 807 C C . ASN A 1 100 ? 6.945 11.869 5.145 1.00 88.62 100 ASN A C 1
ATOM 809 O O . ASN A 1 100 ? 7.381 12.789 4.458 1.00 88.62 100 ASN A O 1
ATOM 813 N N . GLN A 1 101 ? 5.721 11.375 4.948 1.00 90.88 101 GLN A N 1
ATOM 814 C CA . GLN A 1 101 ? 4.803 11.871 3.925 1.00 90.88 101 GLN A CA 1
ATOM 815 C C . GLN A 1 101 ? 3.467 12.296 4.532 1.00 90.88 101 GLN A C 1
ATOM 817 O O . GLN A 1 101 ? 3.040 11.817 5.582 1.00 90.88 101 GLN A O 1
ATOM 822 N N . VAL A 1 102 ? 2.786 13.218 3.851 1.00 93.06 102 VAL A N 1
ATOM 823 C CA . VAL A 1 102 ? 1.412 13.589 4.210 1.00 93.06 102 VAL A CA 1
ATOM 824 C C . VAL A 1 102 ? 0.466 12.479 3.739 1.00 93.06 102 VAL A C 1
ATOM 826 O O . VAL A 1 102 ? 0.526 12.138 2.553 1.00 93.06 102 VAL A O 1
ATOM 829 N N . PRO A 1 103 ? -0.424 11.961 4.609 1.00 95.62 103 PRO A N 1
ATOM 830 C CA . PRO A 1 103 ? -1.383 10.927 4.242 1.00 95.62 103 PRO A CA 1
ATOM 831 C C . PRO A 1 103 ? -2.241 11.286 3.026 1.00 95.62 103 PRO A C 1
ATOM 833 O O . PRO A 1 103 ? -2.624 12.445 2.812 1.00 95.62 103 PRO A O 1
ATOM 836 N N . ILE A 1 104 ? -2.584 10.257 2.256 1.00 96.62 104 ILE A N 1
ATOM 837 C CA . ILE A 1 104 ? -3.432 10.346 1.069 1.00 96.62 104 ILE A CA 1
ATOM 838 C C . ILE A 1 104 ? -4.675 9.492 1.303 1.00 96.62 104 ILE A C 1
ATOM 840 O O . ILE A 1 104 ? -4.565 8.336 1.689 1.00 96.62 104 ILE A O 1
ATOM 844 N N . LEU A 1 105 ? -5.857 10.044 1.056 1.00 97.25 105 LEU A N 1
ATOM 845 C CA . LEU A 1 105 ? -7.120 9.316 1.096 1.00 97.25 105 LEU A CA 1
ATOM 846 C C . LEU A 1 105 ? -7.665 9.176 -0.325 1.00 97.25 105 LEU A C 1
ATOM 848 O O . LEU A 1 105 ? -7.919 10.179 -0.992 1.00 97.25 105 LEU A O 1
ATOM 852 N N . PHE A 1 106 ? -7.884 7.937 -0.746 1.00 95.50 106 PHE A N 1
ATOM 853 C CA . PHE A 1 106 ? -8.625 7.567 -1.945 1.00 95.50 106 PHE A CA 1
ATOM 854 C C . PHE A 1 106 ? -10.045 7.200 -1.519 1.00 95.50 106 PHE A C 1
ATOM 856 O O . PHE A 1 106 ? -10.248 6.199 -0.834 1.00 95.50 106 PHE A O 1
ATOM 863 N N . HIS A 1 107 ? -11.030 8.022 -1.870 1.00 93.56 107 HIS A N 1
ATOM 864 C CA . HIS A 1 107 ? -12.399 7.863 -1.384 1.00 93.56 107 HIS A CA 1
ATOM 865 C C . HIS A 1 107 ? -13.408 8.241 -2.462 1.00 93.56 107 HIS A C 1
ATOM 867 O O . HIS A 1 107 ? -13.412 9.376 -2.936 1.00 93.56 107 HIS A O 1
ATOM 873 N N . GLN A 1 108 ? -14.263 7.286 -2.840 1.00 86.94 108 GLN A N 1
ATOM 874 C CA . GLN A 1 108 ? -15.402 7.502 -3.746 1.00 86.94 108 GLN A CA 1
ATOM 875 C C . GLN A 1 108 ? -15.043 8.299 -5.014 1.00 86.94 108 GLN A C 1
ATOM 877 O O . GLN A 1 108 ? -15.654 9.321 -5.316 1.00 86.94 108 GLN A O 1
ATOM 882 N N . GLY A 1 109 ? -14.004 7.886 -5.738 1.00 85.56 109 GLY A N 1
ATOM 883 C CA . GLY A 1 109 ? -13.620 8.585 -6.967 1.00 85.56 109 GLY A CA 1
ATOM 884 C C . GLY A 1 109 ? -12.735 9.824 -6.769 1.00 85.56 109 GLY A C 1
ATOM 885 O O . GLY A 1 109 ? -12.396 10.500 -7.734 1.00 85.56 109 GLY A O 1
ATOM 886 N N . ASN A 1 110 ? -12.382 10.159 -5.527 1.00 92.19 110 ASN A N 1
ATOM 887 C CA . ASN A 1 110 ? -11.638 11.366 -5.191 1.00 92.19 110 ASN A CA 1
ATOM 888 C C . ASN A 1 110 ? -10.334 11.041 -4.472 1.00 92.19 110 ASN A C 1
ATOM 890 O O . ASN A 1 110 ? -10.225 10.040 -3.763 1.00 92.19 110 ASN A O 1
ATOM 894 N N . VAL A 1 111 ? -9.369 11.951 -4.606 1.00 95.38 111 VAL A N 1
ATOM 895 C CA . VAL A 1 111 ? -8.089 11.878 -3.906 1.00 95.38 111 VAL A CA 1
ATOM 896 C C . VAL A 1 111 ? -7.919 13.108 -3.027 1.00 95.38 111 VAL A C 1
ATOM 898 O O . VAL A 1 111 ? -8.101 14.242 -3.473 1.00 95.38 111 VAL A O 1
ATOM 901 N N . PHE A 1 112 ? -7.553 12.898 -1.768 1.00 96.00 112 PHE A N 1
ATOM 902 C CA . PHE A 1 112 ? -7.291 13.962 -0.807 1.00 96.00 112 PHE A CA 1
ATOM 903 C C . PHE A 1 112 ? -5.902 13.789 -0.210 1.00 96.00 112 PHE A C 1
ATOM 905 O O . PHE A 1 112 ? -5.523 12.684 0.151 1.00 96.00 112 PHE A O 1
ATOM 912 N N . LYS A 1 113 ? -5.167 14.886 -0.026 1.00 95.50 113 LYS A N 1
ATOM 913 C CA . LYS A 1 113 ? -3.890 14.897 0.707 1.00 95.50 113 LYS A CA 1
ATOM 914 C C . LYS A 1 113 ? -4.013 15.833 1.904 1.00 95.50 113 LYS A C 1
ATOM 916 O O . LYS A 1 113 ? -4.224 17.040 1.719 1.00 95.50 113 LYS A O 1
ATOM 921 N N . LYS A 1 114 ? -4.023 15.275 3.115 1.00 95.00 114 LYS A N 1
ATOM 922 C CA . LYS A 1 114 ? -4.324 15.969 4.384 1.00 95.00 114 LYS A CA 1
ATOM 923 C C . LYS A 1 114 ? -3.654 15.245 5.556 1.00 95.00 114 LYS A C 1
ATOM 925 O O . LYS A 1 114 ? -3.150 14.139 5.397 1.00 95.00 114 LYS A O 1
ATOM 930 N N . THR A 1 115 ? -3.651 15.858 6.738 1.00 93.94 115 THR A N 1
ATOM 931 C CA . THR A 1 115 ? -3.153 15.177 7.941 1.00 93.94 115 THR A CA 1
ATOM 932 C C . THR A 1 115 ? -4.094 14.044 8.353 1.00 93.94 115 THR A C 1
ATOM 934 O O . THR A 1 115 ? -5.294 14.086 8.086 1.00 93.94 115 THR A O 1
ATOM 937 N N . LEU A 1 116 ? -3.567 13.049 9.069 1.00 92.19 116 LEU A N 1
ATOM 938 C CA . LEU A 1 116 ? -4.351 11.894 9.516 1.00 92.19 116 LEU A CA 1
ATOM 939 C C . LEU A 1 116 ? -5.527 12.290 10.427 1.00 92.19 116 LEU A C 1
ATOM 941 O O . LEU A 1 116 ? -6.609 11.719 10.344 1.00 92.19 116 LEU A O 1
ATOM 945 N N . VAL A 1 117 ? -5.349 13.335 11.246 1.00 93.19 117 VAL A N 1
ATOM 946 C CA . VAL A 1 117 ? -6.411 13.901 12.098 1.00 93.19 117 VAL A CA 1
ATOM 947 C C . VAL A 1 117 ? -7.597 14.384 11.263 1.00 93.19 117 VAL A C 1
ATOM 949 O O . VAL A 1 117 ? -8.744 14.246 11.683 1.00 93.19 117 VAL A O 1
ATOM 952 N N . GLN A 1 118 ? -7.340 14.915 10.068 1.00 95.75 118 GLN A N 1
ATOM 953 C CA . GLN A 1 118 ? -8.386 15.380 9.161 1.00 95.75 118 GLN A CA 1
ATOM 954 C C . GLN A 1 118 ? -9.117 14.235 8.448 1.00 95.75 118 GLN A C 1
ATOM 956 O O . GLN A 1 118 ? -10.182 14.493 7.903 1.00 95.75 118 GLN A O 1
ATOM 961 N N . PHE A 1 119 ? -8.582 13.008 8.474 1.00 95.62 119 PHE A N 1
ATOM 962 C CA . PHE A 1 119 ? -9.241 11.789 7.980 1.00 95.62 119 PHE A CA 1
ATOM 963 C C . PHE A 1 119 ? -9.917 10.977 9.096 1.00 95.62 119 PHE A C 1
ATOM 965 O O . PHE A 1 119 ? -10.322 9.835 8.892 1.00 95.62 119 PHE A O 1
ATOM 972 N N . LYS A 1 120 ? -10.022 11.532 10.312 1.00 94.69 120 LYS A N 1
ATOM 973 C CA . LYS A 1 120 ? -10.538 10.811 11.486 1.00 94.69 120 LYS A CA 1
ATOM 974 C C . LYS A 1 120 ? -11.962 10.288 11.291 1.00 94.69 120 LYS A C 1
ATOM 976 O O . LYS A 1 120 ? -12.295 9.271 11.886 1.00 94.69 120 LYS A O 1
ATOM 981 N N . ASN A 1 121 ? -12.806 10.990 10.539 1.00 94.50 121 ASN A N 1
ATOM 982 C CA . ASN A 1 121 ? -14.190 10.562 10.338 1.00 94.50 121 ASN A CA 1
ATOM 983 C C . ASN A 1 121 ? -14.259 9.372 9.381 1.00 94.50 121 ASN A C 1
ATOM 985 O O . ASN A 1 121 ? -14.976 8.419 9.652 1.00 94.50 121 ASN A O 1
ATOM 989 N N . GLU A 1 122 ? -13.461 9.400 8.322 1.00 96.06 122 GLU A N 1
ATOM 990 C CA . GLU A 1 122 ? -13.335 8.325 7.347 1.00 96.06 122 GLU A CA 1
ATOM 991 C C . GLU A 1 122 ? -12.692 7.089 7.985 1.00 96.06 122 GLU A C 1
ATOM 993 O O . GLU A 1 122 ? -13.166 5.977 7.803 1.00 96.06 122 GLU A O 1
ATOM 998 N N . LEU A 1 123 ? -11.677 7.273 8.830 1.00 95.75 123 LEU A N 1
ATOM 999 C CA . LEU A 1 123 ? -11.008 6.181 9.544 1.00 95.75 123 LEU A CA 1
ATOM 1000 C C . LEU A 1 123 ? -11.854 5.547 10.669 1.00 95.75 123 LEU A C 1
ATOM 1002 O O . LEU A 1 123 ? -11.457 4.530 11.237 1.00 95.75 123 LEU A O 1
ATOM 1006 N N . LYS A 1 124 ? -13.014 6.120 11.012 1.00 94.94 124 LYS A N 1
ATOM 1007 C CA . LYS A 1 124 ? -14.006 5.465 11.884 1.00 94.94 124 LYS A CA 1
ATOM 1008 C C . LYS A 1 124 ? -14.910 4.492 11.127 1.00 94.94 124 LYS A C 1
ATOM 1010 O O . LYS A 1 124 ? -15.648 3.752 11.757 1.00 94.94 124 LYS A O 1
ATOM 1015 N N . ASP A 1 125 ? -14.893 4.494 9.800 1.00 94.12 125 ASP A N 1
ATOM 1016 C CA . ASP A 1 125 ? -15.660 3.530 9.020 1.00 94.12 125 ASP A CA 1
ATOM 1017 C C . ASP A 1 125 ? -14.859 2.230 8.867 1.00 94.12 125 ASP A C 1
ATOM 1019 O O . ASP A 1 125 ? -13.779 2.209 8.279 1.00 94.12 125 ASP A O 1
ATOM 1023 N N . SER A 1 126 ? -15.414 1.125 9.366 1.00 92.19 126 SER A N 1
ATOM 1024 C CA . SER A 1 126 ? -14.826 -0.219 9.239 1.00 92.19 126 SER A CA 1
ATOM 1025 C C . SER A 1 126 ? -14.737 -0.732 7.792 1.00 92.19 126 SER A C 1
ATOM 1027 O O . SER A 1 126 ? -14.065 -1.730 7.528 1.00 92.19 126 SER A O 1
ATOM 1029 N N . ASN A 1 127 ? -15.389 -0.068 6.831 1.00 94.12 127 ASN A N 1
ATOM 1030 C CA . ASN A 1 127 ? -15.244 -0.360 5.403 1.00 94.12 127 ASN A CA 1
ATOM 1031 C C . ASN A 1 127 ? -14.079 0.401 4.748 1.00 94.12 127 ASN A C 1
ATOM 1033 O O . ASN A 1 127 ? -13.747 0.122 3.594 1.00 94.12 127 ASN A O 1
ATOM 1037 N N . VAL A 1 128 ? -13.450 1.340 5.459 1.00 96.75 128 VAL A N 1
ATOM 1038 C CA . VAL A 1 128 ? -12.223 2.012 5.021 1.00 96.75 128 VAL A CA 1
ATOM 1039 C C . VAL A 1 128 ? -11.018 1.179 5.444 1.00 96.75 128 VAL A C 1
ATOM 1041 O O . VAL A 1 128 ? -10.979 0.606 6.532 1.00 96.75 128 VAL A O 1
ATOM 1044 N N . TRP A 1 129 ? -10.022 1.105 4.566 1.00 97.94 129 TRP A N 1
ATOM 1045 C CA . TRP A 1 129 ? -8.759 0.430 4.846 1.00 97.94 129 TRP A CA 1
ATOM 1046 C C . TRP A 1 129 ? -7.667 1.459 5.116 1.00 97.94 129 TRP A C 1
ATOM 1048 O O . TRP A 1 129 ? -7.529 2.444 4.390 1.00 97.94 129 TRP A O 1
ATOM 1058 N N . TYR A 1 130 ? -6.880 1.224 6.160 1.00 97.81 130 TYR A N 1
ATOM 1059 C CA . TYR A 1 130 ? -5.771 2.075 6.568 1.00 97.81 130 TYR A CA 1
ATOM 1060 C C . TYR A 1 130 ? -4.445 1.358 6.304 1.00 97.81 130 TYR A C 1
ATOM 1062 O O . TYR A 1 130 ? -4.067 0.420 7.004 1.00 97.81 130 TYR A O 1
ATOM 1070 N N . LEU A 1 131 ? -3.749 1.780 5.253 1.00 97.88 131 LEU A N 1
ATOM 1071 C CA . LEU A 1 131 ? -2.467 1.226 4.835 1.00 97.88 131 LEU A CA 1
ATOM 1072 C C . LEU A 1 131 ? -1.334 2.092 5.387 1.00 97.88 131 LEU A C 1
ATOM 1074 O O . LEU A 1 131 ? -1.278 3.291 5.105 1.00 97.88 131 LEU A O 1
ATOM 1078 N N . VAL A 1 132 ? -0.424 1.485 6.146 1.00 95.94 132 VAL A N 1
ATOM 1079 C CA . VAL A 1 132 ? 0.670 2.191 6.823 1.00 95.94 132 VAL A CA 1
ATOM 1080 C C . VAL A 1 132 ? 2.016 1.632 6.376 1.00 95.94 132 VAL A C 1
ATOM 1082 O O . VAL A 1 132 ? 2.256 0.434 6.508 1.00 95.94 132 VAL A O 1
ATOM 1085 N N . ASP A 1 133 ? 2.898 2.496 5.866 1.00 94.56 133 ASP A N 1
ATOM 1086 C CA . ASP A 1 133 ? 4.219 2.117 5.338 1.00 94.56 133 ASP A CA 1
ATOM 1087 C C . ASP A 1 133 ? 5.352 2.766 6.149 1.00 94.56 133 ASP A C 1
ATOM 1089 O O . ASP A 1 133 ? 5.555 3.985 6.121 1.00 94.56 133 ASP A O 1
ATOM 1093 N N . GLY A 1 134 ? 6.094 1.937 6.887 1.00 89.94 134 GLY A N 1
ATOM 1094 C CA . GLY A 1 134 ? 7.352 2.313 7.539 1.00 89.94 134 GLY A CA 1
ATOM 1095 C C . GLY A 1 134 ? 7.233 3.203 8.780 1.00 89.94 134 GLY A C 1
ATOM 1096 O O . GLY A 1 134 ? 8.230 3.791 9.189 1.00 89.94 134 GLY A O 1
ATOM 1097 N N . LYS A 1 135 ? 6.045 3.323 9.383 1.00 89.69 135 LYS A N 1
ATOM 1098 C CA . LYS A 1 135 ? 5.806 4.131 10.593 1.00 89.69 135 LYS A CA 1
ATOM 1099 C C . LYS A 1 135 ? 4.814 3.467 11.544 1.00 89.69 135 LYS A C 1
ATOM 1101 O O . LYS A 1 135 ? 4.055 2.590 11.145 1.00 89.69 135 LYS A O 1
ATOM 1106 N N . HIS A 1 136 ? 4.789 3.929 12.793 1.00 87.94 136 HIS A N 1
ATOM 1107 C CA . HIS A 1 136 ? 3.816 3.464 13.778 1.00 87.94 136 HIS A CA 1
ATOM 1108 C C . HIS A 1 136 ? 2.375 3.851 13.375 1.00 87.94 136 HIS A C 1
ATOM 1110 O O . HIS A 1 136 ? 2.111 5.037 13.142 1.00 87.94 136 HIS A O 1
ATOM 1116 N N . PRO A 1 137 ? 1.424 2.896 13.330 1.00 90.31 137 PRO A N 1
ATOM 1117 C CA . PRO A 1 137 ? 0.034 3.177 12.990 1.00 90.31 137 PRO A CA 1
ATOM 1118 C C . PRO A 1 137 ? -0.718 3.799 14.172 1.00 90.31 137 PRO A C 1
ATOM 1120 O O . PRO A 1 137 ? -0.511 3.441 15.334 1.00 90.31 137 PRO A O 1
ATOM 1123 N N . MET A 1 138 ? -1.633 4.719 13.886 1.00 87.19 138 MET A N 1
ATOM 1124 C CA . MET A 1 138 ? -2.610 5.184 14.873 1.00 87.19 138 MET A CA 1
ATOM 1125 C C . MET A 1 138 ? -3.791 4.208 14.945 1.00 87.19 138 MET A C 1
ATOM 1127 O O . MET A 1 138 ? -4.112 3.540 13.965 1.00 87.19 138 MET A O 1
ATOM 1131 N N . ARG A 1 139 ? -4.446 4.117 16.108 1.00 87.38 139 ARG A N 1
ATOM 1132 C CA . ARG A 1 139 ? -5.586 3.210 16.301 1.00 87.38 139 ARG A CA 1
ATOM 1133 C C . ARG A 1 139 ? -6.872 3.818 15.740 1.00 87.38 139 ARG A C 1
ATOM 1135 O O . ARG A 1 139 ? -7.276 4.899 16.171 1.00 87.38 139 ARG A O 1
ATOM 1142 N N . TYR A 1 140 ? -7.525 3.074 14.855 1.00 91.38 140 TYR A N 1
ATOM 1143 C CA . TYR A 1 140 ? -8.788 3.420 14.206 1.00 91.38 140 TYR A CA 1
ATOM 1144 C C . TYR A 1 140 ? -9.684 2.179 14.062 1.00 91.38 140 TYR A C 1
ATOM 1146 O O . TYR A 1 140 ? -9.242 1.071 14.356 1.00 91.38 140 TYR A O 1
ATOM 1154 N N . GLU A 1 141 ? -10.946 2.373 13.665 1.00 93.00 141 GLU A N 1
ATOM 1155 C CA . GLU A 1 141 ? -11.886 1.272 13.371 1.00 93.00 141 GLU A CA 1
ATOM 1156 C C . GLU A 1 141 ? -11.691 0.720 11.952 1.00 93.00 141 GLU A C 1
ATOM 1158 O O . GLU A 1 141 ? -12.048 -0.424 11.677 1.00 93.00 141 GLU A O 1
ATOM 1163 N N . ALA A 1 142 ? -11.093 1.522 11.066 1.00 96.00 142 ALA A N 1
ATOM 1164 C CA . ALA A 1 142 ? -10.630 1.092 9.757 1.00 96.00 142 ALA A CA 1
ATOM 1165 C C . ALA A 1 142 ? -9.671 -0.105 9.858 1.00 96.00 142 ALA A C 1
ATOM 1167 O O . ALA A 1 142 ? -8.746 -0.123 10.682 1.00 96.00 142 ALA A O 1
ATOM 1168 N N . LYS A 1 143 ? -9.845 -1.069 8.951 1.00 96.38 143 LYS A N 1
ATOM 1169 C CA . LYS A 1 143 ? -8.975 -2.243 8.848 1.00 96.38 143 LYS A CA 1
ATOM 1170 C C . LYS A 1 143 ? -7.548 -1.808 8.538 1.00 96.38 143 LYS A C 1
ATOM 1172 O O . LYS A 1 143 ? -7.296 -1.219 7.486 1.00 96.38 143 LYS A O 1
ATOM 1177 N N . THR A 1 144 ? -6.620 -2.079 9.451 1.00 96.88 144 THR A N 1
ATOM 1178 C CA . THR A 1 144 ? -5.258 -1.543 9.387 1.00 96.88 144 THR A CA 1
ATOM 1179 C C . THR A 1 144 ? -4.264 -2.596 8.911 1.00 96.88 144 THR A C 1
ATOM 1181 O O . THR A 1 144 ? -4.126 -3.660 9.517 1.00 96.88 144 THR A O 1
ATOM 1184 N N . ILE A 1 145 ? -3.530 -2.271 7.845 1.00 97.31 145 ILE A N 1
ATOM 1185 C CA . ILE A 1 145 ? -2.431 -3.076 7.305 1.00 97.31 145 ILE A CA 1
ATOM 1186 C C . ILE A 1 145 ? -1.138 -2.278 7.474 1.00 97.31 145 ILE A C 1
ATOM 1188 O O . ILE A 1 145 ? -0.885 -1.312 6.753 1.00 97.31 145 ILE A O 1
ATOM 1192 N N . LEU A 1 146 ? -0.320 -2.686 8.438 1.00 96.12 146 LEU A N 1
ATOM 1193 C CA . LEU A 1 146 ? 1.007 -2.138 8.673 1.00 96.12 146 LEU A CA 1
ATOM 1194 C C . LEU A 1 146 ? 2.044 -2.960 7.916 1.00 96.12 146 LEU A C 1
ATOM 1196 O O . LEU A 1 146 ? 2.163 -4.166 8.130 1.00 96.12 146 LEU A O 1
ATOM 1200 N N . VAL A 1 147 ? 2.866 -2.286 7.121 1.00 94.12 147 VAL A N 1
ATOM 1201 C CA . VAL A 1 147 ? 4.085 -2.850 6.555 1.00 94.12 147 VAL A CA 1
ATOM 1202 C C . VAL A 1 147 ? 5.281 -2.067 7.093 1.00 94.12 147 VAL A C 1
ATOM 1204 O O . VAL A 1 147 ? 5.368 -0.852 6.942 1.00 94.12 147 VAL A O 1
ATOM 1207 N N . THR A 1 148 ? 6.225 -2.742 7.746 1.00 90.75 148 THR A N 1
ATOM 1208 C CA . THR A 1 148 ? 7.441 -2.091 8.264 1.00 90.75 148 THR A CA 1
ATOM 1209 C C . THR A 1 148 ? 8.614 -3.059 8.286 1.00 90.75 148 THR A C 1
ATOM 1211 O O . THR A 1 148 ? 8.448 -4.272 8.298 1.00 90.75 148 THR A O 1
ATOM 1214 N N . SER A 1 149 ? 9.837 -2.534 8.275 1.00 83.38 149 SER A N 1
ATOM 1215 C CA . SER A 1 149 ? 11.015 -3.311 8.679 1.00 83.38 149 SER A CA 1
ATOM 1216 C C . SER A 1 149 ? 10.911 -3.678 10.173 1.00 83.38 149 SER A C 1
ATOM 1218 O O . SER A 1 149 ? 10.142 -3.022 10.888 1.00 83.38 149 SER A O 1
ATOM 1220 N N . PRO A 1 150 ? 11.662 -4.682 10.671 1.00 71.06 150 PRO A N 1
ATOM 1221 C CA . PRO A 1 150 ? 11.606 -5.154 12.060 1.00 71.06 150 PRO A CA 1
ATOM 1222 C C . PRO A 1 150 ? 12.268 -4.165 13.036 1.00 71.06 150 PRO A C 1
ATOM 1224 O O . PRO A 1 150 ? 13.179 -4.497 13.785 1.00 71.06 150 PRO A O 1
ATOM 1227 N N . GLN A 1 151 ? 11.817 -2.917 13.022 1.00 71.94 151 GLN A N 1
ATOM 1228 C CA . GLN A 1 151 ? 12.176 -1.895 13.989 1.00 71.94 151 GLN A CA 1
ATOM 1229 C C . GLN A 1 151 ? 11.082 -1.858 15.044 1.00 71.94 151 GLN A C 1
ATOM 1231 O O . GLN A 1 151 ? 9.931 -1.520 14.760 1.00 71.94 151 GLN A O 1
ATOM 1236 N N . LYS A 1 152 ? 11.454 -2.250 16.265 1.00 62.38 152 LYS A N 1
ATOM 1237 C CA . LYS A 1 152 ? 10.549 -2.461 17.401 1.00 62.38 152 LYS A CA 1
ATOM 1238 C C . LYS A 1 152 ? 9.617 -1.262 17.634 1.00 62.38 152 LYS A C 1
ATOM 1240 O O . LYS A 1 152 ? 8.461 -1.431 18.014 1.00 62.38 152 LYS A O 1
ATOM 1245 N N . GLU A 1 153 ? 10.109 -0.048 17.423 1.00 69.56 153 GLU A N 1
ATOM 1246 C CA . GLU A 1 153 ? 9.376 1.210 17.618 1.00 69.56 153 GLU A CA 1
ATOM 1247 C C . GLU A 1 153 ? 8.129 1.331 16.732 1.00 69.56 153 GLU A C 1
ATOM 1249 O O . GLU A 1 153 ? 7.139 1.920 17.155 1.00 69.56 153 GLU A O 1
ATOM 1254 N N . ASN A 1 154 ? 8.121 0.703 15.554 1.00 68.25 154 ASN A N 1
ATOM 1255 C CA . ASN A 1 154 ? 7.041 0.863 14.581 1.00 68.25 154 ASN A CA 1
ATOM 1256 C C . ASN A 1 154 ? 5.829 -0.049 14.831 1.00 68.25 154 ASN A C 1
ATOM 1258 O O . ASN A 1 154 ? 4.769 0.207 14.270 1.00 68.25 154 ASN A O 1
ATOM 1262 N N . TYR A 1 155 ? 5.947 -1.103 15.650 1.00 67.62 155 TYR A N 1
ATOM 1263 C CA . TYR A 1 155 ? 4.882 -2.115 15.769 1.00 67.62 155 TYR A CA 1
ATOM 1264 C C . TYR A 1 155 ? 4.562 -2.585 17.196 1.00 67.62 155 TYR A C 1
ATOM 1266 O O . TYR A 1 155 ? 3.550 -3.257 17.390 1.00 67.62 155 TYR A O 1
ATOM 1274 N N . GLN A 1 156 ? 5.369 -2.245 18.209 1.00 72.38 156 GLN A N 1
ATOM 1275 C CA . GLN A 1 156 ? 5.244 -2.802 19.568 1.00 72.38 156 GLN A CA 1
ATOM 1276 C C . GLN A 1 156 ? 3.861 -2.685 20.206 1.00 72.38 156 GLN A C 1
ATOM 1278 O O . GLN A 1 156 ? 3.427 -3.610 20.891 1.00 72.38 156 GLN A O 1
ATOM 1283 N N . ASN A 1 157 ? 3.185 -1.556 20.008 1.00 74.81 157 ASN A N 1
ATOM 1284 C CA . ASN A 1 157 ? 1.850 -1.340 20.561 1.00 74.81 157 ASN A CA 1
ATOM 1285 C C . ASN A 1 157 ? 0.755 -1.851 19.622 1.00 74.81 157 ASN A C 1
ATOM 1287 O O . ASN A 1 157 ? -0.334 -2.175 20.081 1.00 74.81 157 ASN A O 1
ATOM 1291 N N . PHE A 1 158 ? 1.047 -1.944 18.324 1.00 77.31 158 PHE A N 1
ATOM 1292 C CA . PHE A 1 158 ? 0.111 -2.421 17.314 1.00 77.31 158 PHE A CA 1
ATOM 1293 C C . PHE A 1 158 ? -0.078 -3.941 17.371 1.00 77.31 158 PHE A C 1
ATOM 1295 O O . PHE A 1 158 ? -1.208 -4.417 17.350 1.00 77.31 158 PHE A O 1
ATOM 1302 N N . GLN A 1 159 ? 1.007 -4.703 17.552 1.00 75.75 159 GLN A N 1
ATOM 1303 C CA . GLN A 1 159 ? 0.937 -6.163 17.717 1.00 75.75 159 GLN A CA 1
ATOM 1304 C C . GLN A 1 159 ? 0.159 -6.595 18.971 1.00 75.75 159 GLN A C 1
ATOM 1306 O O . GLN A 1 159 ? -0.360 -7.697 19.017 1.00 75.75 159 GLN A O 1
ATOM 1311 N N . LYS A 1 160 ? 0.074 -5.728 19.991 1.00 76.88 160 LYS A N 1
ATOM 1312 C CA . LYS A 1 160 ? -0.683 -5.984 21.227 1.00 76.88 160 LYS A CA 1
ATOM 1313 C C . LYS A 1 160 ? -2.184 -5.727 21.071 1.00 76.88 160 LYS A C 1
ATOM 1315 O O . LYS A 1 160 ? -2.940 -5.953 22.013 1.00 76.88 160 LYS A O 1
ATOM 1320 N N . GLN A 1 161 ? -2.617 -5.172 19.939 1.00 77.56 161 GLN A N 1
ATOM 1321 C CA . GLN A 1 161 ? -4.035 -4.947 19.685 1.00 77.56 161 GLN A CA 1
ATOM 1322 C C . GLN A 1 161 ? -4.716 -6.284 19.395 1.00 77.56 161 GLN A C 1
ATOM 1324 O O . GLN A 1 161 ? -4.150 -7.150 18.731 1.00 77.56 161 GLN A O 1
ATOM 1329 N N . ALA A 1 162 ? -5.942 -6.438 19.897 1.00 76.44 162 ALA A N 1
ATOM 1330 C CA . ALA A 1 162 ? -6.756 -7.603 19.585 1.00 76.44 162 ALA A CA 1
ATOM 1331 C C . ALA A 1 162 ? -6.907 -7.748 18.063 1.00 76.44 162 ALA A C 1
ATOM 1333 O O . ALA A 1 162 ? -7.035 -6.749 17.352 1.00 76.44 162 ALA A O 1
ATOM 1334 N N . ASN A 1 163 ? -6.900 -8.994 17.590 1.00 87.81 163 ASN A N 1
ATOM 1335 C CA . ASN A 1 163 ? -7.053 -9.363 16.181 1.00 87.81 163 ASN A CA 1
ATOM 1336 C C . ASN A 1 163 ? -5.936 -8.850 15.249 1.00 87.81 163 ASN A C 1
ATOM 1338 O O . ASN A 1 163 ? -6.112 -8.845 14.032 1.00 87.81 163 ASN A O 1
ATOM 1342 N N . THR A 1 164 ? -4.772 -8.447 15.775 1.00 91.06 164 THR A N 1
ATOM 1343 C CA . THR A 1 164 ? -3.601 -8.145 14.938 1.00 91.06 164 THR A CA 1
ATOM 1344 C C . THR A 1 164 ? -2.826 -9.417 14.613 1.00 91.06 164 THR A C 1
ATOM 1346 O O . THR A 1 164 ? -2.252 -10.053 15.492 1.00 91.06 164 THR A O 1
ATOM 1349 N N . LYS A 1 165 ? -2.754 -9.763 13.328 1.00 93.50 165 LYS A N 1
ATOM 1350 C CA . LYS A 1 165 ? -2.040 -10.937 12.817 1.00 93.50 165 LYS A CA 1
ATOM 1351 C C . LYS A 1 165 ? -0.693 -10.526 12.233 1.00 93.50 165 LYS A C 1
ATOM 1353 O O . LYS A 1 165 ? -0.616 -9.622 11.398 1.00 93.50 165 LYS A O 1
ATOM 1358 N N . LYS A 1 166 ? 0.372 -11.199 12.658 1.00 92.38 166 LYS A N 1
ATOM 1359 C CA . LYS A 1 166 ? 1.743 -10.931 12.216 1.00 92.38 166 LYS A CA 1
ATOM 1360 C C . LYS A 1 166 ? 2.158 -11.906 11.115 1.00 92.38 166 LYS A C 1
ATOM 1362 O O . LYS A 1 166 ? 1.969 -13.108 11.257 1.00 92.38 166 LYS A O 1
ATOM 1367 N N . TYR A 1 167 ? 2.761 -11.380 10.054 1.00 94.19 167 TYR A N 1
ATOM 1368 C CA . TYR A 1 167 ? 3.309 -12.157 8.944 1.00 94.19 167 TYR A CA 1
ATOM 1369 C C . TYR A 1 167 ? 4.708 -11.669 8.578 1.00 94.19 167 TYR A C 1
ATOM 1371 O O . TYR A 1 167 ? 5.019 -10.477 8.657 1.00 94.19 167 TYR A O 1
ATOM 1379 N N . TYR A 1 168 ? 5.545 -12.599 8.133 1.00 91.50 168 TYR A N 1
ATOM 1380 C CA . TYR A 1 168 ? 6.854 -12.302 7.571 1.00 91.50 168 TYR A CA 1
ATOM 1381 C C . TYR A 1 168 ? 6.783 -12.410 6.051 1.00 91.50 168 TYR A C 1
ATOM 1383 O O . TYR A 1 168 ? 6.315 -13.404 5.506 1.00 91.50 168 TYR A O 1
ATOM 1391 N N . MET A 1 169 ? 7.229 -11.367 5.360 1.00 92.25 169 MET A N 1
ATOM 1392 C CA . MET A 1 169 ? 7.401 -11.406 3.917 1.00 92.25 169 MET A CA 1
ATOM 1393 C C . MET A 1 169 ? 8.705 -12.148 3.603 1.00 92.25 169 MET A C 1
ATOM 1395 O O . MET A 1 169 ? 9.748 -11.776 4.150 1.00 92.25 169 MET A O 1
ATOM 1399 N N . PRO A 1 170 ? 8.674 -13.166 2.727 1.00 89.50 170 PRO A N 1
ATOM 1400 C CA . PRO A 1 170 ? 9.865 -13.931 2.396 1.00 89.50 170 PRO A CA 1
ATOM 1401 C C . PRO A 1 170 ? 10.875 -13.076 1.623 1.00 89.50 170 PRO A C 1
ATOM 1403 O O . PRO A 1 170 ? 10.514 -12.134 0.899 1.00 89.50 170 PRO A O 1
ATOM 1406 N N . VAL A 1 171 ? 12.153 -13.436 1.746 1.00 87.69 171 VAL A N 1
ATOM 1407 C CA . VAL A 1 171 ? 13.226 -12.890 0.904 1.00 87.69 171 VAL A CA 1
ATOM 1408 C C . VAL A 1 171 ? 12.981 -13.218 -0.568 1.00 87.69 171 VAL A C 1
ATOM 1410 O O . VAL A 1 171 ? 12.140 -14.056 -0.895 1.00 87.69 171 VAL A O 1
ATOM 1413 N N . TRP A 1 172 ? 13.663 -12.508 -1.464 1.00 82.25 172 TRP A N 1
ATOM 1414 C CA . TRP A 1 172 ? 13.601 -12.799 -2.894 1.00 82.25 172 TRP A CA 1
ATOM 1415 C C . TRP A 1 172 ? 14.060 -14.233 -3.158 1.00 82.25 172 TRP A C 1
ATOM 1417 O O . TRP A 1 172 ? 15.122 -14.642 -2.692 1.00 82.25 172 TRP A O 1
ATOM 1427 N N . THR A 1 173 ? 13.267 -14.983 -3.918 1.00 83.38 173 THR A N 1
ATOM 1428 C CA . THR A 1 173 ? 13.750 -16.230 -4.520 1.00 83.38 173 THR A CA 1
ATOM 1429 C C . THR A 1 173 ? 14.624 -15.885 -5.714 1.00 83.38 173 THR A C 1
ATOM 1431 O O . THR A 1 173 ? 14.462 -14.828 -6.315 1.00 83.38 173 THR A O 1
ATOM 1434 N N . TRP A 1 174 ? 15.518 -16.782 -6.102 1.00 75.50 174 TRP A N 1
ATOM 1435 C CA . TRP A 1 174 ? 16.405 -16.576 -7.245 1.00 75.50 174 TRP A CA 1
ATOM 1436 C C . TRP A 1 174 ? 15.684 -16.478 -8.591 1.00 75.50 174 TRP A C 1
ATOM 1438 O O . TRP A 1 174 ? 16.121 -15.758 -9.492 1.00 75.50 174 TRP A O 1
ATOM 1448 N N . ASP A 1 175 ? 14.540 -17.143 -8.722 1.00 79.69 175 ASP A N 1
ATOM 1449 C CA . ASP A 1 175 ? 13.748 -17.133 -9.950 1.00 79.69 175 ASP A CA 1
ATOM 1450 C C . ASP A 1 175 ? 13.034 -15.797 -10.203 1.00 79.69 175 ASP A C 1
ATOM 1452 O O . ASP A 1 175 ? 12.763 -15.441 -11.355 1.00 79.69 175 ASP A O 1
ATOM 1456 N N . GLU A 1 176 ? 12.748 -15.028 -9.150 1.00 81.50 176 GLU A N 1
ATOM 1457 C CA . GLU A 1 176 ? 12.116 -13.710 -9.253 1.00 81.50 176 GLU A CA 1
ATOM 1458 C C . GLU A 1 176 ? 12.993 -12.688 -10.011 1.00 81.50 176 GLU A C 1
ATOM 1460 O O . GLU A 1 176 ? 12.555 -12.220 -11.068 1.00 81.50 176 GLU A O 1
ATOM 1465 N N . PRO A 1 177 ? 14.230 -12.365 -9.575 1.00 74.94 177 PRO A N 1
ATOM 1466 C CA . PRO A 1 177 ? 15.106 -11.450 -10.295 1.00 74.94 177 PRO A CA 1
ATOM 1467 C C . PRO A 1 177 ? 15.566 -12.031 -11.636 1.00 74.94 177 PRO A C 1
ATOM 1469 O O . PRO A 1 177 ? 15.657 -11.278 -12.605 1.00 74.94 177 PRO A O 1
ATOM 1472 N N . ARG A 1 178 ? 15.765 -13.357 -11.759 1.00 78.06 178 ARG A N 1
ATOM 1473 C CA . ARG A 1 178 ? 16.076 -13.999 -13.055 1.00 78.06 178 ARG A CA 1
ATOM 1474 C C . ARG A 1 178 ? 14.977 -13.757 -14.094 1.00 78.06 178 ARG A C 1
ATOM 1476 O O . ARG A 1 178 ? 15.279 -13.587 -15.273 1.00 78.06 178 ARG A O 1
ATOM 1483 N N . HIS A 1 179 ? 13.704 -13.712 -13.690 1.00 74.06 179 HIS A N 1
ATOM 1484 C CA . HIS A 1 179 ? 12.610 -13.377 -14.605 1.00 74.06 179 HIS A CA 1
ATOM 1485 C C . HIS A 1 179 ? 12.731 -11.948 -15.151 1.00 74.06 179 HIS A C 1
ATOM 1487 O O . HIS A 1 179 ? 12.517 -11.727 -16.344 1.00 74.06 179 HIS A O 1
ATOM 1493 N N . CYS A 1 180 ? 13.079 -10.988 -14.292 1.00 71.62 180 CYS A N 1
ATOM 1494 C CA . CYS A 1 180 ? 13.324 -9.608 -14.705 1.00 71.62 180 CYS A CA 1
ATOM 1495 C C . CYS A 1 180 ? 14.553 -9.508 -15.615 1.00 71.62 180 CYS A C 1
ATOM 1497 O O . CYS A 1 180 ? 14.467 -8.875 -16.666 1.00 71.62 180 CYS A O 1
ATOM 1499 N N . LEU A 1 181 ? 15.646 -10.194 -15.263 1.00 75.12 181 LEU A N 1
ATOM 1500 C CA . LEU A 1 181 ? 16.880 -10.220 -16.049 1.00 75.12 181 LEU A CA 1
ATOM 1501 C C . LEU A 1 181 ? 16.632 -10.724 -17.474 1.00 75.12 181 LEU A C 1
ATOM 1503 O O . LEU A 1 181 ? 16.962 -10.023 -18.420 1.00 75.12 181 LEU A O 1
ATOM 1507 N N . LYS A 1 182 ? 15.944 -11.859 -17.645 1.00 77.62 182 LYS A N 1
ATOM 1508 C CA . LYS A 1 182 ? 15.624 -12.404 -18.979 1.00 77.62 182 LYS A CA 1
ATOM 1509 C C . LYS A 1 182 ? 14.844 -11.423 -19.855 1.00 77.62 182 LYS A C 1
ATOM 1511 O O . LYS A 1 182 ? 15.064 -11.351 -21.061 1.00 77.62 182 LYS A O 1
ATOM 1516 N N . LYS A 1 183 ? 13.913 -10.664 -19.266 1.00 71.25 183 LYS A N 1
ATOM 1517 C CA . LYS A 1 183 ? 13.172 -9.628 -20.000 1.00 71.25 183 LYS A CA 1
ATOM 1518 C C . LYS A 1 183 ? 14.062 -8.448 -20.379 1.00 71.25 183 LYS A C 1
ATOM 1520 O O . LYS A 1 183 ? 13.910 -7.925 -21.479 1.00 71.25 183 LYS A O 1
ATOM 1525 N N . MET A 1 184 ? 14.968 -8.040 -19.491 1.00 69.75 184 MET A N 1
ATOM 1526 C CA . MET A 1 184 ? 15.954 -6.999 -19.788 1.00 69.75 184 MET A CA 1
ATOM 1527 C C . MET A 1 184 ? 16.900 -7.441 -20.902 1.00 69.75 184 MET A C 1
ATOM 1529 O O . MET A 1 184 ? 17.072 -6.701 -21.859 1.00 69.75 184 MET A O 1
ATOM 1533 N N . GLU A 1 185 ? 17.443 -8.656 -20.835 1.00 76.06 185 GLU A N 1
ATOM 1534 C CA . GLU A 1 185 ? 18.300 -9.236 -21.876 1.00 76.06 185 GLU A CA 1
ATOM 1535 C C . GLU A 1 185 ? 17.584 -9.296 -23.229 1.00 76.06 185 GLU A C 1
ATOM 1537 O O . GLU A 1 185 ? 18.149 -8.889 -24.241 1.00 76.06 185 GLU A O 1
ATOM 1542 N N . ALA A 1 186 ? 16.319 -9.728 -23.251 1.00 74.44 186 ALA A N 1
ATOM 1543 C CA . ALA A 1 186 ? 15.513 -9.724 -24.468 1.00 74.44 186 ALA A CA 1
ATOM 1544 C C . ALA A 1 186 ? 15.319 -8.306 -25.030 1.00 74.44 186 ALA A C 1
ATOM 1546 O O . ALA A 1 186 ? 15.462 -8.107 -26.233 1.00 74.44 186 ALA A O 1
ATOM 1547 N N . ALA A 1 187 ? 15.036 -7.316 -24.177 1.00 71.44 187 ALA A N 1
ATOM 1548 C CA . ALA A 1 187 ? 14.905 -5.922 -24.598 1.00 71.44 187 ALA A CA 1
ATOM 1549 C C . ALA A 1 187 ? 16.233 -5.359 -25.132 1.00 71.44 187 ALA A C 1
ATOM 1551 O O . ALA A 1 187 ? 16.250 -4.744 -26.195 1.00 71.44 187 ALA A O 1
ATOM 1552 N N . ILE A 1 188 ? 17.353 -5.632 -24.457 1.00 70.75 188 ILE A N 1
ATOM 1553 C CA . ILE A 1 188 ? 18.697 -5.258 -24.920 1.00 70.75 188 ILE A CA 1
ATOM 1554 C C . ILE A 1 188 ? 18.991 -5.898 -26.279 1.00 70.75 188 ILE A C 1
ATOM 1556 O O . ILE A 1 188 ? 19.503 -5.222 -27.163 1.00 70.75 188 ILE A O 1
ATOM 1560 N N . GLY A 1 189 ? 18.613 -7.162 -26.483 1.00 73.00 189 GLY A N 1
ATOM 1561 C CA . GLY A 1 189 ? 18.767 -7.849 -27.766 1.00 73.00 189 GLY A CA 1
ATOM 1562 C C . GLY A 1 189 ? 17.960 -7.233 -28.916 1.00 73.00 189 GLY A C 1
ATOM 1563 O O . GLY A 1 189 ? 18.280 -7.484 -30.073 1.00 73.00 189 GLY A O 1
ATOM 1564 N N . THR A 1 190 ? 16.935 -6.423 -28.623 1.00 73.94 190 THR A N 1
ATOM 1565 C CA . THR A 1 190 ? 16.196 -5.647 -29.639 1.00 73.94 190 THR A CA 1
ATOM 1566 C C . THR A 1 190 ? 16.788 -4.265 -29.908 1.00 73.94 190 THR A C 1
ATOM 1568 O O . THR A 1 190 ? 16.399 -3.620 -30.881 1.00 73.94 190 THR A O 1
ATOM 1571 N N . CYS A 1 191 ? 17.709 -3.796 -29.065 1.00 71.19 191 CYS A N 1
ATOM 1572 C CA . CYS A 1 191 ? 18.393 -2.531 -29.280 1.00 71.19 191 CYS A CA 1
ATOM 1573 C C . CYS A 1 191 ? 19.440 -2.680 -30.387 1.00 71.19 191 CYS A C 1
ATOM 1575 O O . CYS A 1 191 ? 20.218 -3.633 -30.400 1.00 71.19 191 CYS A O 1
ATOM 1577 N N . ASP A 1 192 ? 19.515 -1.687 -31.272 1.00 71.94 192 ASP A N 1
ATOM 1578 C CA . ASP A 1 192 ? 20.643 -1.548 -32.189 1.00 71.94 192 ASP A CA 1
ATOM 1579 C C . ASP A 1 192 ? 21.860 -1.051 -31.395 1.00 71.94 192 ASP A C 1
ATOM 1581 O O . ASP A 1 192 ? 22.074 0.149 -31.193 1.00 71.94 192 ASP A O 1
ATOM 1585 N N . LEU A 1 193 ? 22.623 -2.006 -30.863 1.00 67.12 193 LEU A N 1
ATOM 1586 C CA . LEU A 1 193 ? 23.819 -1.722 -30.078 1.00 67.12 193 LEU A CA 1
ATOM 1587 C C . LEU A 1 193 ? 24.886 -1.005 -30.915 1.00 67.12 193 LEU A C 1
ATOM 1589 O O . LEU A 1 193 ? 25.608 -0.180 -30.362 1.00 67.12 193 LEU A O 1
ATOM 1593 N N . ASP A 1 194 ? 24.941 -1.233 -32.231 1.00 67.50 194 ASP A N 1
ATOM 1594 C CA . ASP A 1 194 ? 25.872 -0.534 -33.121 1.00 67.50 194 ASP A CA 1
ATOM 1595 C C . ASP A 1 194 ? 25.497 0.948 -33.253 1.00 67.50 194 ASP A C 1
ATOM 1597 O O . ASP A 1 194 ? 26.371 1.817 -33.208 1.00 67.50 194 ASP A O 1
ATOM 1601 N N . MET A 1 195 ? 24.203 1.268 -33.347 1.00 63.22 195 MET A N 1
ATOM 1602 C CA . MET A 1 195 ? 23.707 2.648 -33.309 1.00 63.22 195 MET A CA 1
ATOM 1603 C C . MET A 1 195 ? 24.020 3.326 -31.968 1.00 63.22 195 MET A C 1
ATOM 1605 O O . MET A 1 195 ? 24.484 4.466 -31.955 1.00 63.22 195 MET A O 1
ATOM 1609 N N . ILE A 1 196 ? 23.816 2.633 -30.844 1.00 61.69 196 ILE A N 1
ATOM 1610 C CA . ILE A 1 196 ? 24.126 3.160 -29.505 1.00 61.69 196 ILE A CA 1
ATOM 1611 C C . ILE A 1 196 ? 25.631 3.424 -29.357 1.00 61.69 196 ILE A C 1
ATOM 1613 O O . ILE A 1 196 ? 26.026 4.491 -28.889 1.00 61.69 196 ILE A O 1
ATOM 1617 N N . VAL A 1 197 ? 26.478 2.488 -29.794 1.00 60.78 197 VAL A N 1
ATOM 1618 C CA . VAL A 1 197 ? 27.940 2.637 -29.757 1.00 60.78 197 VAL A CA 1
ATOM 1619 C C . VAL A 1 197 ? 28.401 3.786 -30.650 1.00 60.78 197 VAL A C 1
ATOM 1621 O O . VAL A 1 197 ? 29.284 4.532 -30.239 1.00 60.78 197 VAL A O 1
ATOM 1624 N N . ARG A 1 198 ? 27.786 3.994 -31.822 1.00 60.91 198 ARG A N 1
ATOM 1625 C CA . ARG A 1 198 ? 28.070 5.163 -32.674 1.00 60.91 198 ARG A CA 1
ATOM 1626 C C . ARG A 1 198 ? 27.714 6.474 -31.982 1.00 60.91 198 ARG A C 1
ATOM 1628 O O . ARG A 1 198 ? 28.531 7.378 -31.982 1.00 60.91 198 ARG A O 1
ATOM 1635 N N . ILE A 1 199 ? 26.554 6.559 -31.333 1.00 58.88 199 ILE A N 1
ATOM 1636 C CA . ILE A 1 199 ? 26.129 7.764 -30.598 1.00 58.88 199 ILE A CA 1
ATOM 1637 C C . ILE A 1 199 ? 27.064 8.074 -29.417 1.00 58.88 199 ILE A C 1
ATOM 1639 O O . ILE A 1 199 ? 27.348 9.237 -29.148 1.00 58.88 199 ILE A O 1
ATOM 1643 N N . ILE A 1 200 ? 27.542 7.050 -28.703 1.00 56.53 200 ILE A N 1
ATOM 1644 C CA . ILE A 1 200 ? 28.462 7.223 -27.566 1.00 56.53 200 ILE A CA 1
ATOM 1645 C C . ILE A 1 200 ? 29.895 7.512 -28.044 1.00 56.53 200 ILE A C 1
ATOM 1647 O O . ILE A 1 200 ? 30.610 8.288 -27.412 1.00 56.53 200 ILE A O 1
ATOM 1651 N N . GLY A 1 201 ? 30.321 6.873 -29.136 1.00 51.78 201 GLY A N 1
ATOM 1652 C CA . GLY A 1 201 ? 31.656 7.006 -29.719 1.00 51.78 201 GLY A CA 1
ATOM 1653 C C . GLY A 1 201 ? 31.862 8.302 -30.504 1.00 51.78 201 GLY A C 1
ATOM 1654 O O . GLY A 1 201 ? 32.960 8.855 -30.467 1.00 51.78 201 GLY A O 1
ATOM 1655 N N . ASP A 1 202 ? 30.816 8.828 -31.149 1.00 52.12 202 ASP A N 1
ATOM 1656 C CA . ASP A 1 202 ? 30.825 10.131 -31.821 1.00 52.12 202 ASP A CA 1
ATOM 1657 C C . ASP A 1 202 ? 30.500 11.255 -30.828 1.00 52.12 202 ASP A C 1
ATOM 1659 O O . ASP A 1 202 ? 29.452 11.902 -30.872 1.00 52.12 202 ASP A O 1
ATOM 1663 N N . VAL A 1 203 ? 31.453 11.571 -29.950 1.00 54.25 203 VAL A N 1
ATOM 1664 C CA . VAL A 1 203 ? 31.456 12.859 -29.237 1.00 54.25 203 VAL A CA 1
ATOM 1665 C C . VAL A 1 203 ? 31.857 13.977 -30.213 1.00 54.25 203 VAL A C 1
ATOM 1667 O O . VAL A 1 203 ? 32.905 14.588 -30.042 1.00 54.25 203 VAL A O 1
ATOM 1670 N N . VAL A 1 204 ? 31.063 14.249 -31.260 1.00 49.09 204 VAL A N 1
ATOM 1671 C CA . VAL A 1 204 ? 31.185 15.496 -32.054 1.00 49.09 204 VAL A CA 1
ATOM 1672 C C . VAL A 1 204 ? 29.871 16.008 -32.680 1.00 49.09 204 VAL A C 1
ATOM 1674 O O . VAL A 1 204 ? 29.908 17.051 -33.324 1.00 49.09 204 VAL A O 1
ATOM 1677 N N . ASP A 1 205 ? 28.692 15.394 -32.497 1.00 48.53 205 ASP A N 1
ATOM 1678 C CA . ASP A 1 205 ? 27.451 16.033 -32.988 1.00 48.53 205 ASP A CA 1
ATOM 1679 C C . ASP A 1 205 ? 26.708 16.793 -31.881 1.00 48.53 205 ASP A C 1
ATOM 1681 O O . ASP A 1 205 ? 25.948 16.237 -31.091 1.00 48.53 205 ASP A O 1
ATOM 1685 N N . HIS A 1 206 ? 26.908 18.112 -31.845 1.00 51.56 206 HIS A N 1
ATOM 1686 C CA . HIS A 1 206 ? 26.250 19.043 -30.920 1.00 51.56 206 HIS A CA 1
ATOM 1687 C C . HIS A 1 206 ? 24.732 19.199 -31.161 1.00 51.56 206 HIS A C 1
ATOM 1689 O O . HIS A 1 206 ? 24.112 20.071 -30.551 1.00 51.56 206 HIS A O 1
ATOM 1695 N N . ARG A 1 207 ? 24.129 18.429 -32.080 1.00 50.81 207 ARG A N 1
ATOM 1696 C CA . ARG A 1 207 ? 22.709 18.542 -32.464 1.00 50.81 207 ARG A CA 1
ATOM 1697 C C . ARG A 1 207 ? 21.820 17.409 -31.963 1.00 50.81 207 ARG A C 1
ATOM 1699 O O . ARG A 1 207 ? 20.610 17.477 -32.165 1.00 50.81 207 ARG A O 1
ATOM 1706 N N . LEU A 1 208 ? 22.378 16.391 -31.315 1.00 47.19 208 LEU A N 1
ATOM 1707 C CA . LEU A 1 208 ? 21.583 15.328 -30.715 1.00 47.19 208 LEU A CA 1
ATOM 1708 C C . LEU A 1 208 ? 21.367 15.638 -29.229 1.00 47.19 208 LEU A C 1
ATOM 1710 O O . LEU A 1 208 ? 22.261 15.449 -28.407 1.00 47.19 208 LEU A O 1
ATOM 1714 N N . GLU A 1 209 ? 20.164 16.093 -28.867 1.00 47.00 209 GLU A N 1
ATOM 1715 C CA . GLU A 1 209 ? 19.686 16.061 -27.477 1.00 47.00 209 GLU A CA 1
ATOM 1716 C C . GLU A 1 209 ? 19.445 14.599 -27.066 1.00 47.00 209 GLU A C 1
ATOM 1718 O O . GLU A 1 209 ? 18.314 14.123 -26.951 1.00 47.00 209 GLU A O 1
ATOM 1723 N N . VAL A 1 210 ? 20.524 13.837 -26.886 1.00 48.66 210 VAL A N 1
ATOM 1724 C CA . VAL A 1 210 ? 20.434 12.482 -26.348 1.00 48.66 210 VAL A CA 1
ATOM 1725 C C . VAL A 1 210 ? 20.342 12.605 -24.834 1.00 48.66 210 VAL A C 1
ATOM 1727 O O . VAL A 1 210 ? 21.343 12.775 -24.138 1.00 48.66 210 VAL A O 1
ATOM 1730 N N . ASN A 1 211 ? 19.120 12.531 -24.309 1.00 41.78 211 ASN A N 1
ATOM 1731 C CA . ASN A 1 211 ? 18.869 12.343 -22.881 1.00 41.78 211 ASN A CA 1
ATOM 1732 C C . ASN A 1 211 ? 19.348 10.941 -22.462 1.00 41.78 211 ASN A C 1
ATOM 1734 O O . ASN A 1 211 ? 18.553 10.018 -22.283 1.00 41.78 211 ASN A O 1
ATOM 1738 N N . ASN A 1 212 ? 20.663 10.764 -22.335 1.00 44.19 212 ASN A N 1
ATOM 1739 C CA . ASN A 1 212 ? 21.282 9.538 -21.851 1.00 44.19 212 ASN A CA 1
ATOM 1740 C C . ASN A 1 212 ? 20.867 9.301 -20.392 1.00 44.19 212 ASN A C 1
ATOM 1742 O O . ASN A 1 212 ? 21.395 9.931 -19.477 1.00 44.19 212 ASN A O 1
ATOM 1746 N N . LYS A 1 213 ? 19.932 8.376 -20.151 1.00 43.59 213 LYS A N 1
ATOM 1747 C CA . LYS A 1 213 ? 19.715 7.807 -18.815 1.00 43.59 213 LYS A CA 1
ATOM 1748 C C . LYS A 1 213 ? 20.542 6.532 -18.699 1.00 43.59 213 LYS A C 1
ATOM 1750 O O . LYS A 1 213 ? 20.139 5.480 -19.182 1.00 43.59 213 LYS A O 1
ATOM 1755 N N . VAL A 1 214 ? 21.704 6.630 -18.058 1.00 44.19 214 VAL A N 1
ATOM 1756 C CA . VAL A 1 214 ? 22.446 5.451 -17.597 1.00 44.19 214 VAL A CA 1
ATOM 1757 C C . VAL A 1 214 ? 21.616 4.795 -16.494 1.00 44.19 214 VAL A C 1
ATOM 1759 O O . VAL A 1 214 ? 21.381 5.401 -15.450 1.00 44.19 214 VAL A O 1
ATOM 1762 N N . VAL A 1 215 ? 21.136 3.573 -16.728 1.00 41.84 215 VAL A N 1
ATOM 1763 C CA . VAL A 1 215 ? 20.401 2.803 -15.718 1.00 41.84 215 VAL A CA 1
ATOM 1764 C C . VAL A 1 215 ? 21.395 1.899 -14.993 1.00 41.84 215 VAL A C 1
ATOM 1766 O O . VAL A 1 215 ? 21.756 0.833 -15.486 1.00 41.84 215 VAL A O 1
ATOM 1769 N N . HIS A 1 216 ? 21.848 2.324 -13.814 1.00 33.78 216 HIS A N 1
ATOM 1770 C CA . HIS A 1 216 ? 22.563 1.444 -12.892 1.00 33.78 216 HIS A CA 1
ATOM 1771 C C . HIS A 1 216 ? 21.549 0.548 -12.170 1.00 33.78 216 HIS A C 1
ATOM 1773 O O . HIS A 1 216 ? 20.820 1.011 -11.294 1.00 33.78 216 HIS A O 1
ATOM 1779 N N . ILE A 1 217 ? 21.491 -0.734 -12.536 1.00 43.22 217 ILE A N 1
ATOM 1780 C CA . ILE A 1 217 ? 20.662 -1.728 -11.844 1.00 43.22 217 ILE A CA 1
ATOM 1781 C C . ILE A 1 217 ? 21.546 -2.468 -10.844 1.00 43.22 217 ILE A C 1
ATOM 1783 O O . ILE A 1 217 ? 22.294 -3.372 -11.208 1.00 43.22 217 ILE A O 1
ATOM 1787 N N . TYR A 1 218 ? 21.457 -2.084 -9.572 1.00 35.44 218 TYR A N 1
ATOM 1788 C CA . TYR A 1 218 ? 22.036 -2.855 -8.476 1.00 35.44 218 TYR A CA 1
ATOM 1789 C C . TYR A 1 218 ? 21.047 -3.951 -8.085 1.00 35.44 218 TYR A C 1
ATOM 1791 O O . TYR A 1 218 ? 20.065 -3.699 -7.387 1.00 35.44 218 TYR A O 1
ATOM 1799 N N . ALA A 1 219 ? 21.279 -5.174 -8.552 1.00 37.62 219 ALA A N 1
ATOM 1800 C CA . ALA A 1 219 ? 20.555 -6.327 -8.047 1.00 37.62 219 ALA A CA 1
ATOM 1801 C C . ALA A 1 219 ? 21.287 -6.827 -6.792 1.00 37.62 219 ALA A C 1
ATOM 1803 O O . ALA A 1 219 ? 22.384 -7.370 -6.891 1.00 37.62 219 ALA A O 1
ATOM 1804 N N . ASN A 1 220 ? 20.689 -6.625 -5.613 1.00 38.38 220 ASN A N 1
ATOM 1805 C CA . ASN A 1 220 ? 21.108 -7.301 -4.380 1.00 38.38 220 ASN A CA 1
ATOM 1806 C C . ASN A 1 220 ? 20.676 -8.768 -4.486 1.00 38.38 220 ASN A C 1
ATOM 1808 O O . ASN A 1 220 ? 19.647 -9.189 -3.957 1.00 38.38 220 ASN A O 1
ATOM 1812 N N . VAL A 1 221 ? 21.420 -9.511 -5.291 1.00 46.22 221 VAL A N 1
ATOM 1813 C CA . VAL A 1 221 ? 21.265 -10.945 -5.452 1.00 46.22 221 VAL A CA 1
ATOM 1814 C C . VAL A 1 221 ? 22.020 -11.592 -4.280 1.00 46.22 221 VAL A C 1
ATOM 1816 O O . VAL A 1 221 ? 23.168 -11.212 -4.064 1.00 46.22 221 VAL A O 1
ATOM 1819 N N . PRO A 1 222 ? 21.400 -12.476 -3.472 1.00 48.44 222 PRO A N 1
ATOM 1820 C CA . PRO A 1 222 ? 22.117 -13.204 -2.420 1.00 48.44 222 PRO A CA 1
ATOM 1821 C C . PRO A 1 222 ? 23.302 -13.966 -3.023 1.00 48.44 222 PRO A C 1
ATOM 1823 O O . PRO A 1 222 ? 23.269 -14.266 -4.204 1.00 48.44 222 PRO A O 1
ATOM 1826 N N . ASP A 1 223 ? 24.330 -14.321 -2.259 1.00 51.44 223 ASP A N 1
ATOM 1827 C CA . ASP A 1 223 ? 25.467 -15.051 -2.843 1.00 51.44 223 ASP A CA 1
ATOM 1828 C C . ASP A 1 223 ? 25.174 -16.556 -3.057 1.00 51.44 223 ASP A C 1
ATOM 1830 O O . ASP A 1 223 ? 25.841 -17.196 -3.868 1.00 51.44 223 ASP A O 1
ATOM 1834 N N . GLU A 1 224 ? 24.146 -17.128 -2.401 1.00 50.62 224 GLU A N 1
ATOM 1835 C CA . GLU A 1 224 ? 23.811 -18.566 -2.479 1.00 50.62 224 GLU A CA 1
ATOM 1836 C C . GLU A 1 224 ? 22.287 -18.869 -2.487 1.00 50.62 224 GLU A C 1
ATOM 1838 O O . GLU A 1 224 ? 21.470 -18.129 -1.927 1.00 50.62 224 GLU A O 1
ATOM 1843 N N . GLU A 1 225 ? 21.883 -19.967 -3.147 1.00 47.81 225 GLU A N 1
ATOM 1844 C CA . GLU A 1 225 ? 20.521 -20.537 -3.103 1.00 47.81 225 GLU A CA 1
ATOM 1845 C C . GLU A 1 225 ? 20.279 -21.207 -1.732 1.00 47.81 225 GLU A C 1
ATOM 1847 O O . GLU A 1 225 ? 21.009 -22.135 -1.382 1.00 47.81 225 GLU A O 1
ATOM 1852 N N . PRO A 1 226 ? 19.287 -20.773 -0.925 1.00 46.69 226 PRO A N 1
ATOM 1853 C CA . PRO A 1 226 ? 19.008 -21.422 0.352 1.00 46.69 226 PRO A CA 1
ATOM 1854 C C . PRO A 1 226 ? 18.434 -22.828 0.134 1.00 46.69 226 PRO A C 1
ATOM 1856 O O . PRO A 1 226 ? 17.633 -23.056 -0.774 1.00 46.69 226 PRO A O 1
ATOM 1859 N N . ASN A 1 227 ? 18.825 -23.769 0.997 1.00 43.31 227 ASN A N 1
ATOM 1860 C CA . ASN A 1 227 ? 18.280 -25.126 1.012 1.00 43.31 227 ASN A CA 1
ATOM 1861 C C . ASN A 1 227 ? 16.745 -25.096 1.147 1.00 43.31 227 ASN A C 1
ATOM 1863 O O . ASN A 1 227 ? 16.201 -24.327 1.935 1.00 43.31 227 ASN A O 1
ATOM 1867 N N . ASN A 1 228 ? 16.060 -25.990 0.423 1.00 45.31 228 ASN A N 1
ATOM 1868 C CA . ASN A 1 228 ? 14.593 -26.104 0.290 1.00 45.31 228 ASN A CA 1
ATOM 1869 C C . ASN A 1 228 ? 13.784 -26.291 1.602 1.00 45.31 228 ASN A C 1
ATOM 1871 O O . ASN A 1 228 ? 12.592 -26.579 1.542 1.00 45.31 228 ASN A O 1
ATOM 1875 N N . ALA A 1 229 ? 14.396 -26.165 2.780 1.00 43.41 229 ALA A N 1
ATOM 1876 C CA . ALA A 1 229 ? 13.759 -26.354 4.082 1.00 43.41 229 ALA A CA 1
ATOM 1877 C C . ALA A 1 229 ? 13.098 -25.082 4.660 1.00 43.41 229 ALA A C 1
ATOM 1879 O O . ALA A 1 229 ? 12.311 -25.201 5.593 1.00 43.41 229 ALA A O 1
ATOM 1880 N N . ASP A 1 230 ? 13.353 -23.892 4.100 1.00 42.62 230 ASP A N 1
ATOM 1881 C CA . ASP A 1 230 ? 12.908 -22.610 4.683 1.00 42.62 230 ASP A CA 1
ATOM 1882 C C . ASP A 1 230 ? 11.664 -21.982 4.005 1.00 42.62 230 ASP A C 1
ATOM 1884 O O . ASP A 1 230 ? 11.333 -20.823 4.258 1.00 42.62 230 ASP A O 1
ATOM 1888 N N . MET A 1 231 ? 10.956 -22.712 3.129 1.00 40.81 231 MET A N 1
ATOM 1889 C CA . MET A 1 231 ? 9.826 -22.159 2.351 1.00 40.81 231 MET A CA 1
ATOM 1890 C C . MET A 1 231 ? 8.465 -22.121 3.070 1.00 40.81 231 MET A C 1
ATOM 1892 O O . MET A 1 231 ? 7.554 -21.466 2.566 1.00 40.81 231 MET A O 1
ATOM 1896 N N . ASP A 1 232 ? 8.318 -22.733 4.248 1.00 43.97 232 ASP A N 1
ATOM 1897 C CA . ASP A 1 232 ? 7.026 -22.834 4.944 1.00 43.97 232 ASP A CA 1
ATOM 1898 C C . ASP A 1 232 ? 7.040 -22.160 6.321 1.00 43.97 232 ASP A C 1
ATOM 1900 O O . ASP A 1 232 ? 7.109 -22.827 7.350 1.00 43.97 232 ASP A O 1
ATOM 1904 N N . VAL A 1 233 ? 6.909 -20.829 6.385 1.00 44.56 233 VAL A N 1
ATOM 1905 C CA . VAL A 1 233 ? 6.568 -20.160 7.656 1.00 44.56 233 VAL A CA 1
ATOM 1906 C C . VAL A 1 233 ? 5.642 -18.967 7.419 1.00 44.56 233 VAL A C 1
ATOM 1908 O O . VAL A 1 233 ? 6.073 -17.820 7.340 1.00 44.56 233 VAL A O 1
ATOM 1911 N N . TYR A 1 234 ? 4.334 -19.222 7.348 1.00 46.75 234 TYR A N 1
ATOM 1912 C CA . TYR A 1 234 ? 3.327 -18.150 7.358 1.00 46.75 234 TYR A CA 1
ATOM 1913 C C . TYR A 1 234 ? 2.683 -17.900 8.730 1.00 46.75 234 TYR A C 1
ATOM 1915 O O . TYR A 1 234 ? 1.821 -17.029 8.815 1.00 46.75 234 TYR A O 1
ATOM 1923 N N . LYS A 1 235 ? 3.060 -18.601 9.812 1.00 39.25 235 LYS A N 1
ATOM 1924 C CA . LYS A 1 235 ? 2.490 -18.364 11.155 1.00 39.25 235 LYS A CA 1
ATOM 1925 C C . LYS A 1 235 ? 3.491 -18.646 12.281 1.00 39.25 235 LYS A C 1
ATOM 1927 O O . LYS A 1 235 ? 4.099 -19.709 12.299 1.00 39.25 235 LYS A O 1
ATOM 1932 N N . GLU A 1 236 ? 3.592 -17.734 13.250 1.00 38.03 236 GLU A N 1
ATOM 1933 C CA . GLU A 1 236 ? 3.971 -18.097 14.623 1.00 38.03 236 GLU A CA 1
ATOM 1934 C C . GLU A 1 236 ? 2.748 -18.780 15.261 1.00 38.03 236 GLU A C 1
ATOM 1936 O O . GLU A 1 236 ? 1.641 -18.241 15.228 1.00 38.03 236 GLU A O 1
ATOM 1941 N N . HIS A 1 237 ? 2.934 -19.989 15.793 1.00 37.19 237 HIS A N 1
ATOM 1942 C CA . HIS A 1 237 ? 2.005 -20.565 16.759 1.00 37.19 237 HIS A CA 1
ATOM 1943 C C . HIS A 1 237 ? 2.175 -19.797 18.072 1.00 37.19 237 HIS A C 1
ATOM 1945 O O . HIS A 1 237 ? 3.249 -19.845 18.670 1.00 37.19 237 HIS A O 1
ATOM 1951 N N . ASP A 1 238 ? 1.124 -19.101 18.506 1.00 32.41 238 ASP A N 1
ATOM 1952 C CA . ASP A 1 238 ? 1.034 -18.510 19.840 1.00 32.41 238 ASP A CA 1
ATOM 1953 C C . ASP A 1 238 ? 1.104 -19.626 20.896 1.00 32.41 238 ASP A C 1
ATOM 1955 O O . ASP A 1 238 ? 0.100 -20.244 21.246 1.00 32.41 238 ASP A O 1
ATOM 1959 N N . ASN A 1 239 ? 2.307 -19.899 21.398 1.00 34.53 239 ASN A N 1
ATOM 1960 C CA . ASN A 1 239 ? 2.518 -20.591 22.662 1.00 34.53 239 ASN A CA 1
ATOM 1961 C C . ASN A 1 239 ? 2.894 -19.540 23.703 1.00 34.53 239 ASN A C 1
ATOM 1963 O O . ASN A 1 239 ? 4.072 -19.304 23.951 1.00 34.53 239 ASN A O 1
ATOM 1967 N N . ASP A 1 240 ? 1.886 -18.925 24.313 1.00 29.86 240 ASP A N 1
ATOM 1968 C CA . ASP A 1 240 ? 2.062 -18.257 25.599 1.00 29.86 240 ASP A CA 1
ATOM 1969 C C . ASP A 1 240 ? 0.828 -18.537 26.461 1.00 29.86 240 ASP A C 1
ATOM 1971 O O . ASP A 1 240 ? -0.137 -17.778 26.526 1.00 29.86 240 ASP A O 1
ATOM 1975 N N . ASN A 1 241 ? 0.832 -19.728 27.060 1.00 31.50 241 ASN A N 1
ATOM 1976 C CA . ASN A 1 241 ? -0.100 -20.118 28.107 1.00 31.50 241 ASN A CA 1
ATOM 1977 C C . ASN A 1 241 ? 0.716 -2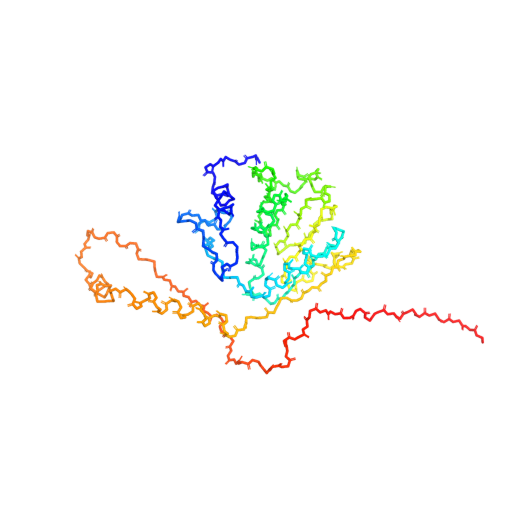0.628 29.301 1.00 31.50 241 ASN A C 1
ATOM 1979 O O . ASN A 1 241 ? 0.706 -21.808 29.640 1.00 31.50 241 ASN A O 1
ATOM 1983 N N . THR A 1 242 ? 1.461 -19.724 29.927 1.00 28.86 242 THR A N 1
ATOM 1984 C CA . THR A 1 242 ? 1.985 -19.891 31.284 1.00 28.86 242 THR A CA 1
ATOM 1985 C C . THR A 1 242 ? 1.255 -18.911 32.192 1.00 28.86 242 THR A C 1
ATOM 1987 O O . THR A 1 242 ? 1.736 -17.835 32.534 1.00 28.86 242 THR A O 1
ATOM 1990 N N . MET A 1 243 ? 0.041 -19.298 32.593 1.00 25.34 243 MET A N 1
ATOM 1991 C CA . MET A 1 243 ? -0.479 -18.853 33.881 1.00 25.34 243 MET A CA 1
ATOM 1992 C C . MET A 1 243 ? 0.245 -19.645 34.967 1.00 25.34 243 MET A C 1
ATOM 1994 O O . MET A 1 243 ? -0.082 -20.801 35.231 1.00 25.34 243 MET A O 1
ATOM 1998 N N . ASP A 1 244 ? 1.210 -18.987 35.605 1.00 29.86 244 ASP A N 1
ATOM 1999 C CA . ASP A 1 244 ? 1.545 -19.257 36.996 1.00 29.86 244 ASP A CA 1
ATOM 2000 C C . ASP A 1 244 ? 0.279 -19.075 37.840 1.00 29.86 244 ASP A C 1
ATOM 2002 O O . ASP A 1 244 ? -0.223 -17.963 38.018 1.00 29.86 244 ASP A O 1
ATOM 2006 N N . ILE A 1 245 ? -0.233 -20.176 38.383 1.00 27.91 245 ILE A N 1
ATOM 2007 C CA . ILE A 1 245 ? -1.058 -20.149 39.586 1.00 27.91 245 ILE A CA 1
ATOM 2008 C C . ILE A 1 245 ? -0.473 -21.183 40.539 1.00 27.91 245 ILE A C 1
ATOM 2010 O O . ILE A 1 245 ? -0.827 -22.360 40.514 1.00 27.91 245 ILE A O 1
ATOM 2014 N N . CYS A 1 246 ? 0.402 -20.707 41.422 1.00 28.92 246 CYS A N 1
ATOM 2015 C CA . CYS A 1 246 ? 0.535 -21.288 42.748 1.00 28.92 246 CYS A CA 1
ATOM 2016 C C . CYS A 1 246 ? -0.858 -21.371 43.382 1.00 28.92 246 CYS A C 1
ATOM 2018 O O . CYS A 1 246 ? -1.509 -20.339 43.567 1.00 28.92 246 CYS A O 1
ATOM 2020 N N . LYS A 1 247 ? -1.290 -22.574 43.764 1.00 29.28 247 LYS A N 1
ATOM 2021 C CA . LYS A 1 247 ? -2.161 -22.760 44.924 1.00 29.28 247 LYS A CA 1
ATOM 2022 C C . LYS A 1 247 ? -1.728 -23.989 45.704 1.00 29.28 247 LYS A C 1
ATOM 2024 O O . LYS A 1 247 ? -1.706 -25.098 45.180 1.00 29.28 247 LYS A O 1
ATOM 2029 N N . ASP A 1 248 ? -1.394 -23.704 46.952 1.00 34.59 248 ASP A N 1
ATOM 2030 C CA . ASP A 1 248 ? -1.172 -24.614 48.060 1.00 34.59 248 ASP A CA 1
ATOM 2031 C C . ASP A 1 248 ? -2.355 -25.569 48.283 1.00 34.59 248 ASP A C 1
ATOM 2033 O O . ASP A 1 248 ? -3.507 -25.125 48.361 1.00 34.59 248 ASP A O 1
ATOM 2037 N N . ASN A 1 249 ? -2.027 -26.861 48.400 1.00 34.50 249 ASN A N 1
ATOM 2038 C CA . ASN A 1 249 ? -2.401 -27.842 49.440 1.00 34.50 249 ASN A CA 1
ATOM 2039 C C . ASN A 1 249 ? -2.465 -29.259 48.866 1.00 34.50 249 ASN A C 1
ATOM 2041 O O . ASN A 1 249 ? -3.365 -29.528 48.041 1.00 34.50 249 ASN A O 1
#

Secondary structure (DSSP, 8-state):
-BPPTTSHHHHHHHHHHH--TT-SEEEPPTT--GGG-TTS-SEEE--HHHHHHHHHHHTS-TT-EEEEE--TTSSHHHHHHHHHHHHHHTT--EEEEETTS--EEEETTEEEE--GGGGTTGGG-TTSEEEEESSPPPP-SSEEEEE--S-GGGTTTTTTSTTEEEEEPPPPPTHHHHHHHHHHHHHHHHS-HHHHHHHHH-TT-TT---------------SSPPPTTSS--S--------------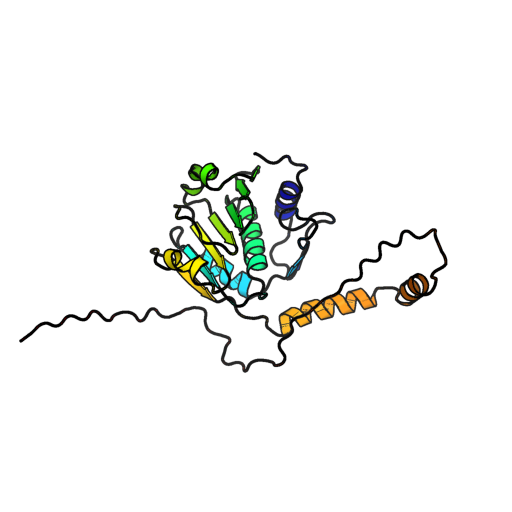-

Foldseek 3Di:
DWDDCPQLQNLLLVQLLPWDDPDQKTAGDPQHADSSDPPHHRMAGDDPVLVVVLVVLVPDDLQAAEEEEEDPPQCLVSSLSSSVSVCVNVQQWEWEEEPPAFIWIDHDSTIDGHHVVVCQVVQQDSSYAYEYYAAADDDGSHHYYYYHYPDCRRPVVVCVDPNYFYFYDDHDAPVRVVVVVVVVVVVVVPDPVVVVCCVVVPPPDPPDPPPDDDDDDDDPDPPDHDDPPPPDDGDDDPPDPDDDDDDDD

InterPro domains:
  IPR027417 P-loop containing nucleoside triphosphate hydrolase [G3DSA:3.40.50.300] (14-166)
  IPR027417 P-loop containing nucleoside triphosphate hydrolase [SSF52540] (53-187)
  IPR027417 P-loop containing nucleoside triphosphate hydrolase [SSF52540] (62-107)
  IPR052980 Crinkler effector [PTHR33129] (24-208)

Sequence (249 aa):
MRLDEDSPIFKFWKDFQNIEIDKKIISLTGGVYLLGGIEEESNIFVRQCYSDLSKIIFDSDKSDNFYITGTPGIGKSFFIYNLLIQLIKKGISVAYDRVNQVPILFHQGNVFKKTLVQFKNELKDSNVWYLVDGKHPMRYEAKTILVTSPQKENYQNFQKQANTKKYYMPVWTWDEPRHCLKKMEAAIGTCDLDMIVRIIGDVVDHRLEVNNKVVHIYANVPDEEPNNADMDVYKEHDNDNTMDICKDN

Radius of gyration: 22.16 Å; chains: 1; bounding box: 47×47×83 Å